Protein AF-A0A0P9UH10-F1 (afdb_monomer_lite)

pLDDT: mean 81.44, std 17.03, range [28.53, 98.69]

Structure (mmCIF, N/CA/C/O backbone):
data_AF-A0A0P9UH10-F1
#
_entry.id   AF-A0A0P9UH10-F1
#
loop_
_atom_site.group_PDB
_atom_site.id
_atom_site.type_symbol
_atom_site.label_atom_id
_atom_site.label_alt_id
_atom_site.label_comp_id
_atom_site.label_asym_id
_atom_site.label_entity_id
_atom_site.label_seq_id
_atom_site.pdbx_PDB_ins_code
_atom_site.Cartn_x
_atom_site.Cartn_y
_atom_site.Cartn_z
_atom_site.occupancy
_atom_site.B_iso_or_equiv
_atom_site.auth_seq_id
_atom_site.auth_comp_id
_atom_site.auth_asym_id
_atom_site.auth_atom_id
_atom_site.pdbx_PDB_model_num
ATOM 1 N N . MET A 1 1 ? 7.618 7.536 30.603 1.00 49.72 1 MET A N 1
ATOM 2 C CA . MET A 1 1 ? 6.571 7.488 29.556 1.00 49.72 1 MET A CA 1
ATOM 3 C C . MET A 1 1 ? 5.209 7.453 30.242 1.00 49.72 1 MET A C 1
ATOM 5 O O . MET A 1 1 ? 4.996 6.574 31.065 1.00 49.72 1 MET A O 1
ATOM 9 N N . SER A 1 2 ? 4.329 8.424 29.987 1.00 55.78 2 SER A N 1
ATOM 10 C CA . SER A 1 2 ? 2.954 8.416 30.518 1.00 55.78 2 SER A CA 1
ATOM 11 C C . SER A 1 2 ? 2.098 7.409 29.742 1.00 55.78 2 SER A C 1
ATOM 13 O O . SER A 1 2 ? 2.206 7.344 28.519 1.00 55.78 2 SER A O 1
ATOM 15 N N . LEU A 1 3 ? 1.218 6.668 30.427 1.00 61.59 3 LEU A N 1
ATOM 16 C CA . LEU A 1 3 ? 0.261 5.742 29.796 1.00 61.59 3 LEU A CA 1
ATOM 17 C C . LEU A 1 3 ? -0.662 6.437 28.779 1.00 61.59 3 LEU A C 1
ATOM 19 O O . LEU A 1 3 ? -1.181 5.780 27.886 1.00 61.59 3 LEU A O 1
ATOM 23 N N . LYS A 1 4 ? -0.822 7.765 28.878 1.00 65.00 4 LYS A N 1
ATOM 24 C CA . LYS A 1 4 ? -1.672 8.582 27.994 1.00 65.00 4 LYS A CA 1
ATOM 25 C C . LYS A 1 4 ? -1.175 8.690 26.546 1.00 65.00 4 LYS A C 1
ATOM 27 O O . LYS A 1 4 ? -1.907 9.205 25.713 1.00 65.00 4 LYS A O 1
ATOM 32 N N . HIS A 1 5 ? 0.054 8.258 26.259 1.00 71.00 5 HIS A N 1
ATOM 33 C CA . HIS A 1 5 ? 0.634 8.284 24.909 1.00 71.00 5 HIS A CA 1
ATOM 34 C C . HIS A 1 5 ? 0.741 6.896 24.274 1.00 71.00 5 HIS A C 1
ATOM 36 O O . HIS A 1 5 ? 1.331 6.763 23.206 1.00 71.00 5 HIS A O 1
ATOM 42 N N . ARG A 1 6 ? 0.220 5.858 24.940 1.00 86.19 6 ARG A N 1
ATOM 43 C CA . ARG A 1 6 ? 0.136 4.528 24.341 1.00 86.19 6 ARG A CA 1
ATOM 44 C C . ARG A 1 6 ? -0.949 4.505 23.281 1.00 86.19 6 ARG A C 1
ATOM 46 O O . ARG A 1 6 ? -1.978 5.161 23.436 1.00 86.19 6 ARG A O 1
ATOM 53 N N . SER A 1 7 ? -0.720 3.693 22.261 1.00 91.25 7 SER A N 1
ATOM 54 C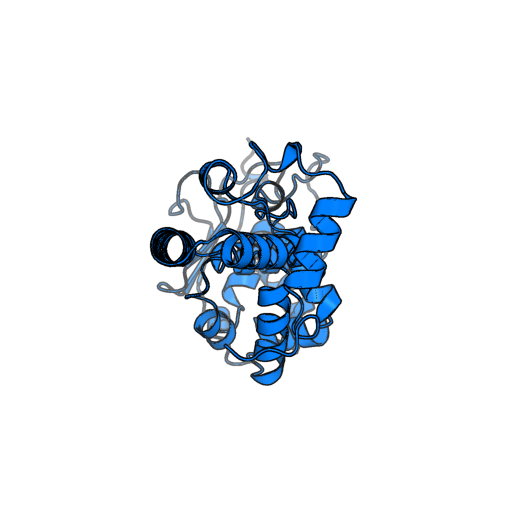 CA . SER A 1 7 ? -1.738 3.372 21.271 1.00 91.25 7 SER A CA 1
ATOM 55 C C . SER A 1 7 ? -2.972 2.791 21.958 1.00 91.25 7 SER A C 1
ATOM 57 O O . SER A 1 7 ? -2.869 2.064 22.951 1.00 91.25 7 SER A O 1
ATOM 59 N N . SER A 1 8 ? -4.140 3.105 21.423 1.00 93.88 8 SER A N 1
ATOM 60 C CA . SER A 1 8 ? -5.437 2.722 21.967 1.00 93.88 8 SER A CA 1
ATOM 61 C C . SER A 1 8 ? -6.374 2.229 20.866 1.00 93.88 8 SER A C 1
ATOM 63 O O . SER A 1 8 ? -6.107 2.404 19.678 1.00 93.88 8 SER A O 1
ATOM 65 N N . GLN A 1 9 ? -7.505 1.635 21.255 1.00 95.25 9 GLN A N 1
ATOM 66 C CA . GLN A 1 9 ? -8.534 1.252 20.286 1.00 95.25 9 GLN A CA 1
ATOM 67 C C . GLN A 1 9 ? -9.056 2.464 19.498 1.00 95.25 9 GLN A C 1
ATOM 69 O O . GLN A 1 9 ? -9.308 2.357 18.305 1.00 95.25 9 GLN A O 1
ATOM 74 N N . ASN A 1 10 ? -9.119 3.641 20.127 1.00 94.62 10 ASN A N 1
ATOM 75 C CA . ASN A 1 10 ? -9.534 4.867 19.451 1.00 94.62 10 ASN A CA 1
ATOM 76 C C . ASN A 1 10 ? -8.585 5.255 18.301 1.00 94.62 10 ASN A C 1
ATOM 78 O O . ASN A 1 10 ? -9.036 5.828 17.315 1.00 94.62 10 ASN A O 1
ATOM 82 N N . ASP A 1 11 ? -7.291 4.929 18.392 1.00 95.31 11 ASP A N 1
ATOM 83 C CA . ASP A 1 11 ? -6.338 5.166 17.300 1.00 95.31 11 ASP A CA 1
ATOM 84 C C . ASP A 1 11 ? -6.596 4.238 16.107 1.00 95.31 11 ASP A C 1
ATOM 86 O O . ASP A 1 11 ? -6.530 4.683 14.961 1.00 95.31 11 ASP A O 1
ATOM 90 N N . LEU A 1 12 ? -6.942 2.970 16.369 1.00 97.19 12 LEU A N 1
ATOM 91 C CA . LEU A 1 12 ? -7.372 2.023 15.336 1.00 97.19 12 LEU A CA 1
ATOM 92 C C . LEU A 1 12 ? -8.660 2.496 14.658 1.00 97.19 12 LEU A C 1
ATOM 94 O O . LEU A 1 12 ? -8.725 2.555 13.431 1.00 97.19 12 LEU A O 1
ATOM 98 N N . ASP A 1 13 ? -9.660 2.884 15.449 1.00 97.12 13 ASP A N 1
ATOM 99 C CA . ASP A 1 13 ? -10.952 3.346 14.943 1.00 97.12 13 ASP A CA 1
ATOM 100 C C . ASP A 1 13 ? -10.792 4.634 14.121 1.00 97.12 13 ASP A C 1
ATOM 102 O O . ASP A 1 13 ? -11.366 4.766 13.037 1.00 97.12 13 ASP A O 1
ATOM 106 N N . GLN A 1 14 ? -9.961 5.568 14.596 1.00 96.56 14 GLN A N 1
ATOM 107 C CA . GLN A 1 14 ? -9.630 6.788 13.869 1.00 96.56 14 GLN A CA 1
ATOM 108 C C . GLN A 1 14 ? -8.901 6.480 12.557 1.00 96.56 14 GLN A C 1
ATOM 110 O O . GLN A 1 14 ? -9.285 7.034 11.525 1.00 96.56 14 GLN A O 1
ATOM 115 N N . GLY A 1 15 ? -7.885 5.611 12.577 1.00 97.06 15 GLY A N 1
ATOM 116 C CA . GLY A 1 15 ? -7.137 5.205 11.385 1.00 97.06 15 GLY A CA 1
ATOM 117 C C . GLY A 1 15 ? -8.049 4.594 10.321 1.00 97.06 15 GLY A C 1
ATOM 118 O O . GLY A 1 15 ? -8.086 5.079 9.190 1.00 97.06 15 GLY A O 1
ATOM 119 N N . ASN A 1 16 ? -8.868 3.608 10.704 1.00 98.38 16 ASN A N 1
ATOM 120 C CA . ASN A 1 16 ? -9.828 2.963 9.805 1.00 98.38 16 ASN A CA 1
ATOM 121 C C . ASN A 1 16 ? -10.832 3.965 9.222 1.00 98.38 16 ASN A C 1
ATOM 123 O O . ASN A 1 16 ? -11.034 4.019 8.010 1.00 98.38 16 ASN A O 1
ATOM 127 N N . ARG A 1 17 ? -11.439 4.797 10.079 1.00 98.12 17 ARG A N 1
ATOM 128 C CA . ARG A 1 17 ? -12.403 5.811 9.640 1.00 98.12 17 ARG A CA 1
ATOM 129 C C . ARG A 1 17 ? -11.780 6.769 8.629 1.00 98.12 17 ARG A C 1
ATOM 131 O O . ARG A 1 17 ? -12.400 7.046 7.614 1.00 98.12 17 ARG A O 1
ATOM 138 N N . THR A 1 18 ? -10.554 7.222 8.874 1.00 98.06 18 THR A N 1
ATOM 139 C CA . THR A 1 18 ? -9.856 8.167 7.988 1.00 98.06 18 THR A CA 1
ATOM 140 C C . THR A 1 18 ? -9.582 7.547 6.613 1.00 98.06 18 THR A C 1
ATOM 142 O O . THR A 1 18 ? -9.774 8.198 5.587 1.00 98.06 18 THR A O 1
ATOM 145 N N . VAL A 1 19 ? -9.196 6.266 6.577 1.00 98.56 19 VAL A N 1
ATOM 146 C CA . VAL A 1 19 ? -9.021 5.507 5.328 1.00 98.56 19 VAL A CA 1
ATOM 147 C C . VAL A 1 19 ? -10.343 5.379 4.571 1.00 98.56 19 VAL A C 1
ATOM 149 O O . VAL A 1 19 ? -10.386 5.650 3.374 1.00 98.56 19 VAL A O 1
ATOM 152 N N . LEU A 1 20 ? -11.433 5.023 5.254 1.00 98.50 20 LEU A N 1
ATOM 153 C CA . LEU A 1 20 ? -12.753 4.891 4.634 1.00 98.50 20 LEU A CA 1
ATOM 154 C C . LEU A 1 20 ? -13.321 6.232 4.152 1.00 98.50 20 LEU A C 1
ATOM 156 O O . LEU A 1 20 ? -13.920 6.286 3.083 1.00 98.50 20 LEU A O 1
ATOM 160 N N . GLU A 1 21 ? -13.109 7.320 4.888 1.00 98.31 21 GLU A N 1
ATOM 161 C CA . GLU A 1 21 ? -13.512 8.666 4.465 1.00 98.31 21 GLU A CA 1
ATOM 162 C C . GLU A 1 21 ? -12.761 9.109 3.200 1.00 98.31 21 GLU A C 1
ATOM 164 O O . GLU A 1 21 ? -13.360 9.719 2.315 1.00 98.31 21 GLU A O 1
ATOM 169 N N . ARG A 1 22 ? -11.465 8.782 3.082 1.00 98.06 22 ARG A N 1
ATOM 170 C CA . ARG A 1 22 ? -10.639 9.176 1.930 1.00 98.06 22 ARG A CA 1
ATOM 171 C C . ARG A 1 22 ? -10.811 8.259 0.715 1.00 98.06 22 ARG A C 1
ATOM 173 O O . ARG A 1 22 ? -10.852 8.756 -0.408 1.00 98.06 22 ARG A O 1
ATOM 180 N N . TYR A 1 23 ? -10.878 6.946 0.925 1.00 98.56 23 TYR A N 1
ATOM 181 C CA . TYR A 1 23 ? -10.785 5.936 -0.138 1.00 98.56 23 TYR A CA 1
ATOM 182 C C . TYR A 1 23 ? -12.005 5.012 -0.237 1.00 98.56 23 TYR A C 1
ATOM 184 O O . TYR A 1 23 ? -12.083 4.211 -1.165 1.00 98.56 23 TYR A O 1
ATOM 192 N N . GLY A 1 24 ? -12.987 5.127 0.662 1.00 98.12 24 GLY A N 1
ATOM 193 C CA . GLY A 1 24 ? -14.129 4.209 0.755 1.00 98.12 24 GLY A CA 1
ATOM 194 C C . GLY A 1 24 ? -14.973 4.089 -0.513 1.00 98.12 24 GLY A C 1
ATOM 195 O O . GLY A 1 24 ? -15.572 3.044 -0.735 1.00 98.12 24 GLY A O 1
ATOM 196 N N . ALA A 1 25 ? -14.975 5.106 -1.380 1.00 98.19 25 ALA A N 1
ATOM 197 C CA . ALA A 1 25 ? -15.657 5.051 -2.676 1.00 98.19 25 ALA A CA 1
ATOM 198 C C . ALA A 1 25 ? -15.069 4.000 -3.640 1.00 98.19 25 ALA A C 1
ATOM 200 O O . ALA A 1 25 ? -15.780 3.526 -4.523 1.00 98.19 25 ALA A O 1
ATOM 201 N N . TYR A 1 26 ? -13.798 3.626 -3.461 1.00 98.50 26 TYR A N 1
ATOM 202 C CA . TYR A 1 26 ? -13.092 2.638 -4.284 1.00 98.50 26 TYR A CA 1
ATOM 203 C C . TYR A 1 26 ? -13.054 1.246 -3.648 1.00 98.50 26 TYR A C 1
ATOM 205 O O . TYR A 1 26 ? -12.615 0.299 -4.290 1.00 98.50 26 TYR A O 1
ATOM 213 N N . ILE A 1 27 ? -13.479 1.109 -2.389 1.00 98.44 27 ILE A N 1
ATOM 214 C CA . ILE A 1 27 ? -13.413 -0.149 -1.642 1.00 98.44 27 ILE A CA 1
ATOM 215 C C . ILE A 1 27 ? -14.733 -0.918 -1.841 1.00 98.44 27 ILE A C 1
ATOM 217 O O . ILE A 1 27 ? -15.797 -0.403 -1.479 1.00 98.44 27 ILE A O 1
ATOM 221 N N . PRO A 1 28 ? -14.705 -2.159 -2.366 1.00 97.25 28 PRO A N 1
ATOM 222 C CA . PRO A 1 28 ? -15.901 -2.982 -2.514 1.00 97.25 28 PRO A CA 1
ATOM 223 C C . PRO A 1 28 ? -16.595 -3.226 -1.173 1.00 97.25 28 PRO A C 1
ATOM 225 O O . PRO A 1 28 ? -15.943 -3.512 -0.168 1.00 97.25 28 PRO A O 1
ATOM 228 N N . LYS A 1 29 ? -17.933 -3.161 -1.150 1.00 95.94 29 LYS A N 1
ATOM 229 C CA . LYS A 1 29 ? -18.747 -3.322 0.076 1.00 95.94 29 LYS A CA 1
ATOM 230 C C . LYS A 1 29 ? -18.581 -4.687 0.751 1.00 95.94 29 LYS A C 1
ATOM 232 O O . LYS A 1 29 ? -18.882 -4.831 1.933 1.00 95.94 29 LYS A O 1
ATOM 237 N N . ASP A 1 30 ? -18.136 -5.685 0.002 1.00 95.00 30 ASP A N 1
ATOM 238 C CA . ASP A 1 30 ? -17.869 -7.047 0.446 1.00 95.00 30 ASP A CA 1
ATOM 239 C C . ASP A 1 30 ? -16.391 -7.296 0.792 1.00 95.00 30 ASP A C 1
ATOM 241 O O . ASP A 1 30 ? -16.020 -8.437 1.079 1.00 95.00 30 ASP A O 1
ATOM 245 N N . SER A 1 31 ? -15.559 -6.245 0.845 1.00 96.06 31 SER A N 1
ATOM 246 C CA . SER A 1 31 ? -14.158 -6.351 1.257 1.00 96.06 31 SER A CA 1
ATOM 247 C C . SER A 1 31 ? -14.020 -7.106 2.580 1.00 96.06 31 SER A C 1
ATOM 249 O O . SER A 1 31 ? -14.634 -6.779 3.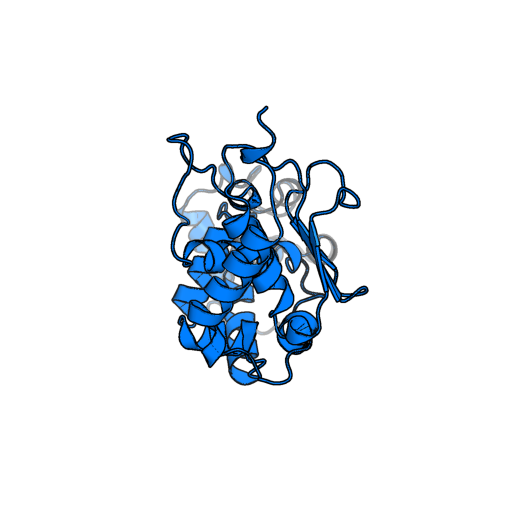601 1.00 96.06 31 SER A O 1
ATOM 251 N N . ASN A 1 32 ? -13.153 -8.121 2.582 1.00 92.38 32 ASN A N 1
ATOM 252 C CA . ASN A 1 32 ? -12.893 -8.945 3.763 1.00 92.38 32 ASN A CA 1
ATOM 253 C C . ASN A 1 32 ? -12.335 -8.139 4.944 1.00 92.38 32 ASN A C 1
ATOM 255 O O . ASN A 1 32 ? -12.468 -8.579 6.087 1.00 92.38 32 ASN A O 1
ATOM 259 N N . CYS A 1 33 ? -11.745 -6.970 4.681 1.00 96.94 33 CYS A N 1
ATOM 260 C CA . CYS A 1 33 ? -11.223 -6.090 5.717 1.00 96.94 33 CYS A CA 1
ATOM 261 C C . CYS A 1 33 ? -12.322 -5.569 6.659 1.00 96.94 33 CYS A C 1
ATOM 263 O O . CYS A 1 33 ? -12.077 -5.432 7.853 1.00 96.94 33 CYS A O 1
ATOM 265 N N . PHE A 1 34 ? -13.570 -5.410 6.194 1.00 96.94 34 PHE A N 1
ATOM 266 C CA . PHE A 1 34 ? -14.690 -5.030 7.071 1.00 96.94 34 PHE A CA 1
ATOM 267 C C . PHE A 1 34 ? -14.987 -6.059 8.172 1.00 96.94 34 PHE A C 1
ATOM 269 O O . PHE A 1 34 ? -15.642 -5.743 9.161 1.00 96.94 34 PHE A O 1
ATOM 276 N N . LYS A 1 35 ? -14.518 -7.300 8.000 1.00 95.12 35 LYS A N 1
ATOM 277 C CA . LYS A 1 35 ? -14.646 -8.395 8.971 1.00 95.12 35 LYS A CA 1
ATOM 278 C C . LYS A 1 35 ? -13.330 -8.671 9.706 1.00 95.12 35 LYS A C 1
ATOM 280 O O . LYS A 1 35 ? -13.258 -9.638 10.465 1.00 95.12 35 LYS A O 1
ATOM 285 N N . ALA A 1 36 ? -12.281 -7.891 9.442 1.00 96.12 36 ALA A N 1
ATOM 286 C CA . ALA A 1 36 ? -10.998 -8.049 10.102 1.00 96.12 36 ALA A CA 1
ATOM 287 C C . ALA A 1 36 ? -11.101 -7.655 11.576 1.00 96.12 36 ALA A C 1
ATOM 289 O O . ALA A 1 36 ? -11.798 -6.710 11.947 1.00 96.12 36 ALA A O 1
ATOM 290 N N . LYS A 1 37 ? -10.367 -8.372 12.425 1.00 97.06 37 LYS A N 1
ATOM 291 C CA . LYS A 1 37 ? -10.169 -7.953 13.811 1.00 97.06 37 LYS A CA 1
ATOM 292 C C . LYS A 1 37 ? -9.138 -6.824 13.841 1.00 97.06 37 LYS A C 1
ATOM 294 O O . LYS A 1 37 ? -8.143 -6.898 13.127 1.00 97.06 37 LYS A O 1
ATOM 299 N N . ALA A 1 38 ? -9.345 -5.826 14.691 1.00 97.38 38 ALA A N 1
ATOM 300 C CA . ALA A 1 38 ? -8.355 -4.796 14.973 1.00 97.38 38 ALA A CA 1
ATOM 301 C C . ALA A 1 38 ? -8.096 -4.734 16.481 1.00 97.38 38 ALA A C 1
ATOM 303 O O . ALA A 1 38 ? -9.049 -4.637 17.254 1.00 97.38 38 ALA A O 1
ATOM 304 N N . ASP A 1 39 ? -6.837 -4.820 16.907 1.00 96.56 39 ASP A N 1
ATOM 305 C CA . ASP A 1 39 ? -6.477 -4.792 18.326 1.00 96.56 39 ASP A CA 1
ATOM 306 C C . ASP A 1 39 ? -5.098 -4.195 18.608 1.00 96.56 39 ASP A C 1
ATOM 308 O O . ASP A 1 39 ? -4.137 -4.335 17.850 1.00 96.56 39 ASP A O 1
ATOM 312 N N . VAL A 1 40 ? -5.008 -3.539 19.764 1.00 96.38 40 VAL A N 1
ATOM 313 C CA . VAL A 1 40 ? -3.752 -3.059 20.335 1.00 96.38 40 VAL A CA 1
ATOM 314 C C . VAL A 1 40 ? -3.118 -4.193 21.139 1.00 96.38 40 VAL A C 1
ATOM 316 O O . VAL A 1 40 ? -3.689 -4.643 22.133 1.00 96.38 40 VAL A O 1
ATOM 319 N N . THR A 1 41 ? -1.949 -4.679 20.717 1.00 94.75 41 THR A N 1
ATOM 320 C CA . THR A 1 41 ? -1.351 -5.903 21.273 1.00 94.75 41 THR A CA 1
ATOM 321 C C . THR A 1 41 ? 0.176 -5.911 21.237 1.00 94.75 41 THR A C 1
ATOM 323 O O . THR A 1 41 ? 0.804 -5.380 20.325 1.00 94.75 41 THR A O 1
ATOM 326 N N . HIS A 1 42 ? 0.784 -6.556 22.236 1.00 91.75 42 HIS A N 1
ATOM 327 C CA . HIS A 1 42 ? 2.224 -6.834 22.263 1.00 91.75 42 HIS A CA 1
ATOM 328 C C . HIS A 1 42 ? 2.623 -8.038 21.395 1.00 91.75 42 HIS A C 1
ATOM 330 O O . HIS A 1 42 ? 3.813 -8.260 21.190 1.00 91.75 42 HIS A O 1
ATOM 336 N N . ASP A 1 43 ? 1.655 -8.804 20.882 1.00 92.12 43 ASP A N 1
ATOM 337 C CA . ASP A 1 43 ? 1.883 -9.918 19.955 1.00 92.12 43 ASP A CA 1
ATOM 338 C C . ASP A 1 43 ? 2.147 -9.402 18.527 1.00 92.12 43 ASP A C 1
ATOM 340 O O . ASP A 1 43 ? 1.355 -9.599 17.602 1.00 92.12 43 ASP A O 1
ATOM 344 N N . ILE A 1 44 ? 3.249 -8.673 18.364 1.00 91.12 44 ILE A N 1
ATOM 345 C CA . ILE A 1 44 ? 3.735 -8.105 17.105 1.00 91.12 44 ILE A CA 1
ATOM 346 C C . ILE A 1 44 ? 5.268 -8.239 17.064 1.00 91.12 44 ILE A C 1
ATOM 348 O O . ILE A 1 44 ? 5.897 -8.210 18.127 1.00 91.12 44 ILE A O 1
ATOM 352 N N . PRO A 1 45 ? 5.908 -8.418 15.888 1.00 87.50 45 PRO A N 1
ATOM 353 C CA . PRO A 1 45 ? 7.359 -8.555 15.832 1.00 87.50 45 PRO A CA 1
ATOM 354 C C . PRO A 1 45 ? 8.106 -7.374 16.486 1.00 87.50 45 PRO A C 1
ATOM 356 O O . PRO A 1 45 ? 7.645 -6.231 16.406 1.00 87.50 45 PRO A O 1
ATOM 359 N N . PRO A 1 46 ? 9.275 -7.615 17.111 1.00 80.50 46 PRO A N 1
ATOM 360 C CA . PRO A 1 46 ? 10.076 -6.547 17.700 1.00 80.50 46 PRO A CA 1
ATOM 361 C C . PRO A 1 46 ? 10.411 -5.447 16.686 1.00 80.50 46 PRO A C 1
ATOM 363 O O . PRO A 1 46 ? 10.793 -5.735 15.554 1.00 80.50 46 PRO A O 1
ATOM 366 N N . GLY A 1 47 ? 10.282 -4.185 17.102 1.00 81.62 47 GLY A N 1
ATOM 367 C CA . GLY A 1 47 ? 10.569 -3.021 16.253 1.00 81.62 47 GLY A CA 1
ATOM 368 C C . GLY A 1 47 ? 9.474 -2.668 15.241 1.00 81.62 47 GLY A C 1
ATOM 369 O O . GLY A 1 47 ? 9.652 -1.725 14.478 1.00 81.62 47 GLY A O 1
ATOM 370 N N . VAL A 1 48 ? 8.343 -3.380 15.239 1.00 88.94 48 VAL A N 1
ATOM 371 C CA . VAL A 1 48 ? 7.209 -3.108 14.349 1.00 88.94 48 VAL A CA 1
ATOM 372 C C . VAL A 1 48 ? 6.121 -2.325 15.096 1.00 88.94 48 VAL A C 1
ATOM 374 O O . VAL A 1 48 ? 5.720 -2.690 16.207 1.00 88.94 48 VAL A O 1
ATOM 377 N N . ALA A 1 49 ? 5.661 -1.225 14.490 1.00 92.12 49 ALA A N 1
ATOM 378 C CA . ALA A 1 49 ? 4.651 -0.332 15.061 1.00 92.12 49 ALA A CA 1
ATOM 379 C C . ALA A 1 49 ? 3.211 -0.788 14.762 1.00 92.12 49 ALA A C 1
ATOM 381 O O . ALA A 1 49 ? 2.346 -0.668 15.628 1.00 92.12 49 ALA A O 1
ATOM 382 N N . GLY A 1 50 ? 2.971 -1.347 13.575 1.00 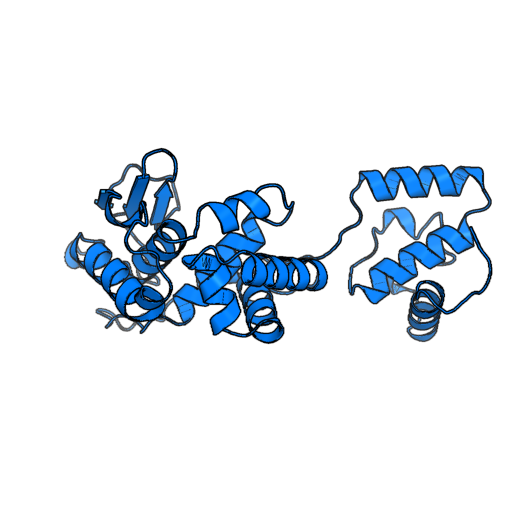94.94 50 GLY A N 1
ATOM 383 C CA . GLY A 1 50 ? 1.682 -1.864 13.120 1.00 94.94 50 GLY A CA 1
ATOM 384 C C . GLY A 1 50 ? 1.862 -3.075 12.204 1.00 94.94 50 GLY A C 1
ATOM 385 O O . GLY A 1 50 ? 2.946 -3.298 11.669 1.00 94.94 50 GLY A O 1
ATOM 386 N N . GLN A 1 51 ? 0.838 -3.920 12.104 1.00 95.75 51 GLN A N 1
ATOM 387 C CA . GLN A 1 51 ? 0.855 -5.070 11.204 1.00 95.75 51 GLN A CA 1
ATOM 388 C C . GLN A 1 51 ? -0.549 -5.465 10.742 1.00 95.75 51 GLN A C 1
ATOM 390 O O . GLN A 1 51 ? -1.394 -5.841 11.555 1.00 95.75 51 GLN A O 1
ATOM 395 N N . TRP A 1 52 ? -0.747 -5.547 9.431 1.00 96.19 52 TRP A N 1
ATOM 396 C CA . TRP A 1 52 ? -1.799 -6.343 8.809 1.00 96.19 52 TRP A CA 1
ATOM 397 C C . TRP A 1 52 ? -1.348 -7.793 8.590 1.00 96.19 52 TRP A C 1
ATOM 399 O O . TRP A 1 52 ? -0.359 -8.077 7.911 1.00 96.19 52 TRP A O 1
ATOM 409 N N . ASN A 1 53 ? -2.107 -8.747 9.131 1.00 93.06 53 ASN A N 1
ATOM 410 C CA . ASN A 1 53 ? -1.919 -10.168 8.870 1.00 93.06 53 ASN A CA 1
ATOM 411 C C . ASN A 1 53 ? -3.081 -10.723 8.046 1.00 93.06 53 ASN A C 1
ATOM 413 O O . ASN A 1 53 ? -4.163 -11.001 8.559 1.00 93.06 53 ASN A O 1
ATOM 417 N N . VAL A 1 54 ? -2.815 -10.978 6.767 1.00 88.81 54 VAL A N 1
ATOM 418 C CA . VAL A 1 54 ? -3.814 -11.516 5.837 1.00 88.81 54 VAL A CA 1
ATOM 419 C C . VAL A 1 54 ? -4.306 -12.927 6.182 1.00 88.81 54 VAL A C 1
ATOM 421 O O . VAL A 1 54 ? -5.441 -13.266 5.860 1.00 88.81 54 VAL A O 1
ATOM 424 N N . LYS A 1 55 ? -3.488 -13.761 6.844 1.00 89.12 55 LYS A N 1
ATOM 425 C CA . LYS A 1 55 ? -3.871 -15.141 7.199 1.00 89.12 55 LYS A CA 1
ATOM 426 C C . LYS A 1 55 ? -4.855 -15.157 8.362 1.00 89.12 55 LYS A C 1
ATOM 428 O O . LYS A 1 55 ? -5.847 -15.876 8.316 1.00 89.12 55 LYS A O 1
ATOM 433 N N . THR A 1 56 ? -4.581 -14.368 9.399 1.00 92.62 56 THR A N 1
ATOM 434 C CA . THR A 1 56 ? -5.454 -14.271 10.580 1.00 92.62 56 THR A CA 1
ATOM 435 C C . THR A 1 56 ? -6.543 -13.212 10.427 1.00 92.62 56 THR A C 1
ATOM 437 O 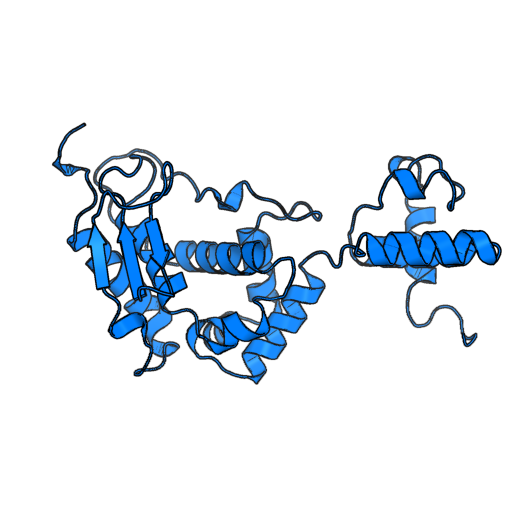O . THR A 1 56 ? -7.456 -13.171 11.246 1.00 92.62 56 THR A O 1
ATOM 440 N N . ARG A 1 57 ? -6.478 -12.396 9.365 1.00 93.75 57 ARG A N 1
ATOM 441 C CA . ARG A 1 57 ? -7.349 -11.241 9.106 1.00 93.75 57 ARG A CA 1
ATOM 442 C C . ARG A 1 57 ? -7.379 -10.285 10.294 1.00 93.75 57 ARG A C 1
ATOM 444 O O . ARG A 1 57 ? -8.440 -9.966 10.829 1.00 93.75 57 ARG A O 1
ATOM 451 N N . GLN A 1 58 ? -6.191 -9.870 10.721 1.00 96.69 58 GLN A N 1
ATOM 452 C CA . GLN A 1 58 ? -6.016 -9.056 11.914 1.00 96.69 58 GLN A CA 1
ATOM 453 C C . GLN A 1 58 ? -5.109 -7.858 11.637 1.00 96.69 58 GLN A C 1
ATOM 455 O O . GLN A 1 58 ? -3.987 -8.035 11.161 1.00 96.69 58 GLN A O 1
ATOM 460 N N . VAL A 1 59 ? -5.595 -6.661 11.959 1.00 97.75 59 VAL A N 1
ATOM 461 C CA . VAL A 1 59 ? -4.801 -5.436 12.073 1.00 97.75 59 VAL A CA 1
ATOM 462 C C . VAL A 1 59 ? -4.345 -5.312 13.522 1.00 97.75 59 VAL A C 1
ATOM 464 O O . VAL A 1 59 ? -5.157 -5.276 14.443 1.00 97.75 59 VAL A O 1
ATOM 467 N N . LYS A 1 60 ? -3.037 -5.264 13.735 1.00 97.38 60 LYS A N 1
ATOM 468 C CA . LYS A 1 60 ? -2.421 -5.148 15.054 1.00 97.38 60 LYS A CA 1
ATOM 469 C C . LYS A 1 60 ? -1.703 -3.818 15.167 1.00 97.38 60 LYS A C 1
ATOM 471 O O . LYS A 1 60 ? -0.991 -3.426 14.247 1.00 97.38 60 LYS A O 1
ATOM 476 N N . LEU A 1 61 ? -1.835 -3.169 16.316 1.00 96.50 61 LEU A N 1
ATOM 477 C CA . LEU A 1 61 ? -1.103 -1.947 16.636 1.00 96.50 61 LEU A CA 1
ATOM 478 C C . LEU A 1 61 ? -0.290 -2.152 17.913 1.00 96.50 61 LEU A C 1
ATOM 480 O O . LEU A 1 61 ? -0.805 -2.641 18.920 1.00 96.50 61 LEU A O 1
ATOM 484 N N . ASN A 1 62 ? 0.986 -1.779 17.884 1.00 94.38 62 ASN A N 1
ATOM 485 C CA . ASN A 1 62 ? 1.847 -1.883 19.052 1.00 94.38 62 ASN A CA 1
ATOM 486 C C . ASN A 1 62 ? 1.391 -0.867 20.120 1.00 94.38 62 ASN A C 1
ATOM 488 O O . ASN A 1 62 ? 1.217 0.308 19.796 1.00 94.38 62 ASN A O 1
ATOM 492 N N . PRO A 1 63 ? 1.222 -1.254 21.398 1.00 92.56 63 PRO A N 1
ATOM 493 C CA . PRO A 1 63 ? 0.885 -0.318 22.469 1.00 92.56 63 PRO A CA 1
ATOM 494 C C . PRO A 1 63 ? 1.949 0.768 22.692 1.00 92.56 63 PRO A C 1
ATOM 496 O O . PRO A 1 63 ? 1.629 1.849 23.184 1.00 92.56 63 PRO A O 1
ATOM 499 N N . ASN A 1 64 ? 3.213 0.483 22.362 1.00 90.06 64 ASN A N 1
ATOM 500 C CA . ASN A 1 64 ? 4.365 1.343 22.634 1.00 90.06 64 ASN A CA 1
ATOM 501 C C . ASN A 1 64 ? 5.005 1.838 21.325 1.00 90.06 64 ASN A C 1
ATOM 503 O O . ASN A 1 64 ? 6.118 1.441 20.982 1.00 90.06 64 ASN A O 1
ATOM 507 N N . ILE A 1 65 ? 4.301 2.705 20.599 1.00 88.31 65 ILE A N 1
ATOM 508 C CA . ILE A 1 65 ? 4.833 3.366 19.398 1.00 88.31 65 ILE A CA 1
ATOM 509 C C . ILE A 1 65 ? 5.745 4.538 19.797 1.00 88.31 65 ILE A C 1
ATOM 511 O O . ILE A 1 65 ? 5.545 5.177 20.835 1.00 88.31 65 ILE A O 1
ATOM 515 N N . ALA A 1 66 ? 6.779 4.796 18.991 1.00 84.81 66 ALA A N 1
ATOM 516 C CA . ALA A 1 66 ? 7.689 5.922 19.184 1.00 84.81 66 ALA A CA 1
ATOM 517 C C . ALA A 1 66 ? 6.933 7.261 19.110 1.00 84.81 66 ALA A C 1
ATOM 519 O O . ALA A 1 66 ? 6.027 7.422 18.303 1.00 84.81 66 ALA A O 1
ATOM 520 N N . LEU A 1 67 ? 7.322 8.248 19.925 1.00 83.75 67 LEU A N 1
ATOM 521 C CA . LEU A 1 67 ? 6.615 9.542 20.020 1.00 83.75 67 LEU A CA 1
ATOM 522 C C . LEU A 1 67 ? 6.651 10.374 18.726 1.00 83.75 67 LEU A C 1
ATOM 524 O O . LEU A 1 67 ? 5.849 11.292 18.549 1.00 83.75 67 LEU A O 1
ATOM 528 N N . GLU A 1 68 ? 7.607 10.071 17.854 1.00 83.75 68 GLU A N 1
ATOM 529 C CA . GLU A 1 68 ? 7.760 10.661 16.526 1.00 83.75 68 GLU A CA 1
ATOM 530 C C . GLU A 1 68 ? 6.810 10.054 15.482 1.00 83.75 68 GLU A C 1
ATOM 532 O O . GLU A 1 68 ? 6.687 10.603 14.395 1.00 83.75 68 GLU A O 1
ATOM 537 N N . SER A 1 69 ? 6.079 8.987 15.813 1.00 85.94 69 SER A N 1
ATOM 538 C CA . SER A 1 69 ? 5.009 8.423 14.985 1.00 85.94 69 SER A CA 1
ATOM 539 C C . SER A 1 69 ? 3.651 8.629 15.660 1.00 85.94 69 SER A C 1
ATOM 541 O O . SER A 1 69 ? 3.533 8.568 16.885 1.00 85.94 69 SER A O 1
ATOM 543 N N . HIS A 1 70 ? 2.596 8.860 14.876 1.00 89.94 70 HIS A N 1
ATOM 544 C CA . HIS A 1 70 ? 1.239 8.951 15.415 1.00 89.94 70 HIS A CA 1
ATOM 545 C C . HIS A 1 70 ? 0.536 7.584 15.331 1.00 89.94 70 HIS A C 1
ATOM 547 O O . HIS A 1 70 ? 0.399 7.063 14.224 1.00 89.94 70 HIS A O 1
ATOM 553 N N . PRO A 1 71 ? 0.017 7.004 16.434 1.00 92.75 71 PRO A N 1
ATOM 554 C CA . PRO A 1 71 ? -0.626 5.686 16.400 1.00 92.75 71 PRO A CA 1
ATOM 555 C C . PRO A 1 71 ? -1.765 5.563 15.377 1.00 92.75 71 PRO A C 1
ATOM 557 O O . PRO A 1 71 ? -1.834 4.567 14.667 1.00 92.75 71 PRO A O 1
ATOM 560 N N . ALA A 1 72 ? -2.613 6.590 15.241 1.00 93.88 72 ALA A N 1
ATOM 561 C CA . ALA A 1 72 ? -3.668 6.605 14.220 1.00 93.88 72 ALA A CA 1
ATOM 562 C C . ALA A 1 72 ? -3.149 6.639 12.763 1.00 93.88 72 ALA A C 1
ATOM 564 O O . ALA A 1 72 ? -3.825 6.139 11.869 1.00 93.88 72 ALA A O 1
ATOM 565 N N . GLU A 1 73 ? -1.962 7.201 12.513 1.00 93.50 73 GLU A N 1
ATOM 566 C CA . GLU A 1 73 ? -1.335 7.203 11.180 1.00 93.50 73 GLU A CA 1
ATOM 567 C C . GLU A 1 73 ? -0.772 5.818 10.851 1.00 93.50 73 GLU A C 1
ATOM 569 O O . GLU A 1 73 ? -1.046 5.279 9.781 1.00 93.50 73 GLU A O 1
ATOM 574 N N . VAL A 1 74 ? -0.101 5.188 11.825 1.00 95.12 74 VAL A N 1
ATOM 575 C CA . VAL A 1 74 ? 0.334 3.785 11.730 1.00 95.12 74 VAL A CA 1
ATOM 576 C C . VAL A 1 74 ? -0.870 2.867 11.504 1.00 95.12 74 VAL A C 1
ATOM 578 O O . VAL A 1 74 ? -0.835 2.009 10.631 1.00 95.12 74 VAL A O 1
ATOM 581 N N . ALA A 1 75 ? -1.970 3.069 12.235 1.00 97.12 75 ALA A N 1
ATOM 582 C CA . ALA A 1 75 ? -3.206 2.329 12.001 1.00 97.12 75 ALA A CA 1
ATOM 583 C C . ALA A 1 75 ? -3.738 2.544 10.575 1.00 97.12 75 ALA A C 1
ATOM 585 O O . ALA A 1 75 ? -4.110 1.574 9.921 1.00 97.12 75 ALA A O 1
ATOM 586 N N . GLY A 1 76 ? -3.747 3.787 10.082 1.00 97.75 76 GLY A N 1
ATOM 587 C CA . GLY A 1 76 ? -4.128 4.112 8.705 1.00 97.75 76 GLY A CA 1
ATOM 588 C C . GLY A 1 76 ? -3.323 3.322 7.669 1.00 97.75 76 GLY A C 1
ATOM 589 O O . GLY A 1 76 ? -3.919 2.717 6.781 1.00 97.75 76 GLY A O 1
ATOM 590 N N . HIS A 1 77 ? -1.999 3.242 7.836 1.00 97.88 77 HIS A N 1
ATOM 591 C CA . HIS A 1 77 ? -1.114 2.435 6.984 1.00 97.88 77 HIS A CA 1
ATOM 592 C C . HIS A 1 77 ? -1.520 0.958 6.953 1.00 97.88 77 HIS A C 1
ATOM 594 O O . HIS A 1 77 ? -1.696 0.372 5.884 1.00 97.88 77 HIS A O 1
ATOM 600 N N . GLU A 1 78 ? -1.760 0.357 8.118 1.00 98.06 78 GLU A N 1
ATOM 601 C CA . GLU A 1 78 ? -2.172 -1.049 8.188 1.00 98.06 78 GLU A CA 1
ATOM 602 C C . GLU A 1 78 ? -3.586 -1.290 7.643 1.00 98.06 78 GLU A C 1
ATOM 604 O O . GLU A 1 78 ? -3.855 -2.342 7.058 1.00 98.06 78 GLU A O 1
ATOM 609 N N . PHE A 1 79 ? -4.500 -0.326 7.783 1.00 98.62 79 PHE A N 1
ATOM 610 C CA . PHE A 1 79 ? -5.823 -0.419 7.167 1.00 98.62 79 PHE A CA 1
ATOM 611 C C . PHE A 1 79 ? -5.757 -0.292 5.644 1.00 98.62 79 PHE A C 1
ATOM 613 O O . PHE A 1 79 ? -6.495 -0.997 4.962 1.00 98.62 79 PHE A O 1
ATOM 620 N N . ILE A 1 80 ? -4.847 0.512 5.089 1.00 98.62 80 ILE A N 1
ATOM 621 C CA . ILE A 1 80 ? -4.615 0.548 3.638 1.00 98.62 80 ILE A CA 1
ATOM 622 C C . ILE A 1 80 ? -4.152 -0.827 3.136 1.00 98.62 80 ILE A C 1
ATOM 624 O O . ILE A 1 80 ? -4.733 -1.328 2.175 1.00 98.62 80 ILE A O 1
ATOM 628 N N . HIS A 1 81 ? -3.210 -1.484 3.827 1.00 97.88 81 HIS A N 1
ATOM 629 C CA . HIS A 1 81 ? -2.825 -2.879 3.536 1.00 97.88 81 HIS A CA 1
ATOM 630 C C . HIS A 1 81 ? -3.998 -3.862 3.647 1.00 97.88 81 HIS A C 1
ATOM 632 O O . HIS A 1 81 ? -4.107 -4.812 2.870 1.00 97.88 81 HIS A O 1
ATOM 638 N N . CYS A 1 82 ? -4.868 -3.665 4.637 1.00 98.31 82 CYS A N 1
ATOM 639 C CA . CYS A 1 82 ? -6.037 -4.508 4.867 1.00 98.31 82 CYS A CA 1
ATOM 640 C C . CYS A 1 82 ? -7.069 -4.387 3.737 1.00 98.31 82 CYS A C 1
ATOM 642 O O . CYS A 1 82 ? -7.610 -5.403 3.294 1.00 98.31 82 CYS A O 1
ATOM 644 N N . TYR A 1 83 ? -7.315 -3.169 3.245 1.00 98.44 83 TYR A N 1
ATOM 645 C CA . TYR A 1 83 ? -8.246 -2.905 2.148 1.00 98.44 83 TYR A CA 1
ATOM 646 C C . TYR A 1 83 ? -7.659 -3.149 0.751 1.00 98.44 83 TYR A C 1
ATOM 648 O O . TYR A 1 83 ? -8.427 -3.122 -0.210 1.00 98.44 83 TYR A O 1
ATOM 656 N N . THR A 1 84 ? -6.354 -3.417 0.609 1.00 97.56 84 THR A N 1
ATOM 657 C CA . THR A 1 84 ? -5.761 -3.794 -0.683 1.00 97.56 84 THR A CA 1
ATOM 658 C C . THR A 1 84 ? -6.505 -4.983 -1.291 1.00 97.56 84 THR A C 1
ATOM 660 O O . THR A 1 84 ? -6.656 -6.036 -0.661 1.00 97.56 84 THR A O 1
ATOM 663 N N . HIS A 1 85 ? -6.955 -4.833 -2.536 1.00 96.88 85 HIS A N 1
ATOM 664 C CA . HIS A 1 85 ? -7.765 -5.844 -3.196 1.00 96.88 85 HIS A CA 1
ATOM 665 C C . HIS A 1 85 ? -6.973 -7.153 -3.397 1.00 96.88 85 HIS A C 1
ATOM 667 O O . HIS A 1 85 ? -5.813 -7.111 -3.831 1.00 96.88 85 HIS A O 1
ATOM 673 N N . PRO A 1 86 ? -7.570 -8.337 -3.143 1.00 93.75 86 PRO A N 1
ATOM 674 C CA . PRO A 1 86 ? -6.890 -9.618 -3.329 1.00 93.75 86 PRO A CA 1
ATOM 675 C C . PRO A 1 86 ? -6.338 -9.831 -4.741 1.00 93.75 86 PRO A C 1
ATOM 677 O O . PRO A 1 86 ? -5.229 -10.341 -4.866 1.00 93.75 86 PRO A O 1
ATOM 680 N N . GLU A 1 87 ? -7.058 -9.400 -5.783 1.00 92.69 87 GLU A N 1
ATOM 681 C CA . GLU A 1 87 ? -6.594 -9.496 -7.180 1.00 92.69 87 GLU A CA 1
ATOM 682 C C . GLU A 1 87 ? -5.373 -8.613 -7.456 1.00 92.69 87 GLU A C 1
ATOM 684 O O . GLU A 1 87 ? -4.410 -9.064 -8.078 1.00 92.69 87 GLU A O 1
ATOM 689 N N . PHE A 1 88 ? -5.355 -7.381 -6.928 1.00 94.56 88 PHE A N 1
ATOM 690 C CA . PHE A 1 88 ? -4.195 -6.496 -7.057 1.00 94.56 88 PHE A CA 1
ATOM 691 C C . PHE A 1 88 ? -2.949 -7.154 -6.465 1.00 94.56 88 PHE A C 1
ATOM 693 O O . PHE A 1 88 ? -1.898 -7.219 -7.109 1.00 94.56 88 PHE A O 1
ATOM 700 N N . ARG A 1 89 ? -3.090 -7.709 -5.254 1.00 90.19 89 ARG A N 1
ATOM 701 C CA . ARG A 1 89 ? -2.029 -8.468 -4.594 1.00 90.19 89 ARG A CA 1
ATOM 702 C C . ARG A 1 89 ? -1.654 -9.717 -5.389 1.00 90.19 89 ARG A C 1
ATOM 704 O O . ARG A 1 89 ? -0.471 -9.943 -5.608 1.00 90.19 89 ARG A O 1
ATOM 711 N N . GLY A 1 90 ? -2.625 -10.518 -5.819 1.00 86.00 90 GLY A N 1
ATOM 712 C CA . GLY A 1 90 ? -2.406 -11.779 -6.528 1.00 86.00 90 GLY A CA 1
ATOM 713 C C . GLY A 1 90 ? -1.602 -11.608 -7.815 1.00 86.00 90 GLY A C 1
ATOM 714 O O . GLY A 1 90 ? -0.684 -12.382 -8.066 1.00 86.00 90 GLY A O 1
ATOM 715 N N . ARG A 1 91 ? -1.862 -10.544 -8.582 1.00 82.00 91 ARG A N 1
ATOM 716 C CA . ARG A 1 91 ? -1.141 -10.262 -9.835 1.00 82.00 91 ARG A CA 1
ATOM 717 C C . ARG A 1 91 ? 0.279 -9.728 -9.645 1.00 82.00 91 ARG A C 1
ATOM 719 O O . ARG A 1 91 ? 1.069 -9.776 -10.582 1.00 82.00 91 ARG A O 1
ATOM 726 N N . HIS A 1 92 ? 0.615 -9.238 -8.453 1.00 80.06 92 HIS A N 1
ATOM 727 C CA . HIS A 1 92 ? 1.910 -8.613 -8.186 1.00 80.06 92 HIS A CA 1
ATOM 728 C C . HIS A 1 92 ? 2.763 -9.348 -7.151 1.00 80.06 92 HIS A C 1
ATOM 730 O O . HIS A 1 92 ? 3.940 -9.024 -7.035 1.00 80.06 92 HIS A O 1
ATOM 736 N N . ILE A 1 93 ? 2.225 -10.321 -6.408 1.00 76.38 93 ILE A N 1
ATOM 737 C CA . ILE A 1 93 ? 2.932 -10.959 -5.285 1.00 76.38 93 ILE A CA 1
ATOM 738 C C . ILE A 1 93 ? 4.216 -11.685 -5.708 1.00 76.38 93 ILE A C 1
ATOM 740 O O . ILE A 1 93 ? 5.187 -11.688 -4.951 1.00 76.38 93 ILE A O 1
ATOM 744 N N . ASP A 1 94 ? 4.244 -12.223 -6.928 1.00 74.19 94 ASP A N 1
ATOM 745 C CA . ASP A 1 94 ? 5.414 -12.899 -7.503 1.00 74.19 94 ASP A CA 1
ATOM 746 C C . ASP A 1 94 ? 6.383 -11.926 -8.194 1.00 74.19 94 ASP A C 1
ATOM 748 O O . ASP A 1 94 ? 7.493 -12.298 -8.585 1.00 74.19 94 ASP A O 1
ATOM 752 N N . HIS A 1 95 ? 6.004 -10.650 -8.331 1.00 71.50 95 HIS A N 1
ATOM 753 C CA . HIS A 1 95 ? 6.916 -9.627 -8.818 1.00 71.50 95 HIS A CA 1
ATOM 754 C C . HIS A 1 95 ? 8.044 -9.455 -7.801 1.00 71.50 95 HIS A C 1
ATOM 756 O O . HIS A 1 95 ? 7.812 -9.220 -6.617 1.00 71.50 95 HIS A O 1
ATOM 762 N N . ARG A 1 96 ? 9.302 -9.495 -8.244 1.00 75.88 96 ARG A N 1
ATOM 763 C CA . ARG A 1 96 ? 10.444 -9.456 -7.313 1.00 75.88 96 ARG A CA 1
ATOM 764 C C . ARG A 1 96 ? 10.520 -8.186 -6.454 1.00 75.88 96 ARG A C 1
ATOM 766 O O . ARG A 1 96 ? 11.197 -8.164 -5.432 1.00 75.88 96 ARG A O 1
ATOM 773 N N . HIS A 1 97 ? 9.879 -7.106 -6.904 1.00 83.12 97 HIS A N 1
ATOM 774 C CA . HIS A 1 97 ? 9.777 -5.852 -6.163 1.00 83.12 97 HIS A CA 1
ATOM 775 C C . HIS A 1 97 ? 8.440 -5.703 -5.436 1.00 83.12 97 HIS A C 1
ATOM 777 O O . HIS A 1 97 ? 8.139 -4.604 -4.989 1.00 83.12 97 HIS A O 1
ATOM 783 N N . TRP A 1 98 ? 7.651 -6.773 -5.292 1.00 87.06 98 TRP A N 1
ATOM 784 C CA . TRP A 1 98 ? 6.348 -6.766 -4.625 1.00 87.06 98 TRP A CA 1
ATOM 785 C C . TRP A 1 98 ? 6.386 -6.016 -3.299 1.00 87.06 98 TRP A C 1
ATOM 787 O O . TRP A 1 98 ? 5.591 -5.111 -3.090 1.00 87.06 98 TRP A O 1
ATOM 797 N N . LYS A 1 99 ? 7.356 -6.325 -2.430 1.00 90.44 99 LYS A N 1
ATOM 798 C CA . LYS A 1 99 ? 7.480 -5.645 -1.136 1.00 90.44 99 LYS A CA 1
ATOM 799 C C . LYS A 1 99 ? 7.661 -4.131 -1.295 1.00 90.44 99 LYS A C 1
ATOM 801 O O . LYS A 1 99 ? 6.996 -3.369 -0.609 1.00 90.44 99 LYS A O 1
ATOM 806 N N . ALA A 1 100 ? 8.527 -3.706 -2.213 1.00 91.00 100 ALA A N 1
ATOM 807 C CA . ALA A 1 100 ? 8.781 -2.290 -2.467 1.00 91.00 100 ALA A CA 1
ATOM 808 C C . ALA A 1 100 ? 7.595 -1.585 -3.146 1.00 91.00 100 ALA A C 1
ATOM 810 O O . ALA A 1 100 ? 7.369 -0.403 -2.910 1.00 91.00 100 ALA A O 1
ATOM 811 N N . LEU A 1 101 ? 6.842 -2.298 -3.986 1.00 93.31 101 LEU A N 1
ATOM 812 C CA . LEU A 1 101 ? 5.610 -1.809 -4.599 1.00 93.31 101 LEU A CA 1
ATOM 813 C C . LEU A 1 101 ? 4.511 -1.639 -3.552 1.00 93.31 101 LEU A C 1
ATOM 815 O O . LEU A 1 101 ? 3.958 -0.555 -3.423 1.00 93.31 101 LEU A O 1
ATOM 819 N N . ASN A 1 102 ? 4.236 -2.691 -2.786 1.00 95.00 102 ASN A N 1
ATOM 820 C CA . ASN A 1 102 ? 3.161 -2.718 -1.808 1.00 95.00 102 ASN A CA 1
ATOM 821 C C . ASN A 1 102 ? 3.398 -1.706 -0.683 1.00 95.00 102 ASN A C 1
ATOM 823 O O . ASN A 1 102 ? 2.568 -0.836 -0.469 1.00 95.00 102 ASN A O 1
ATOM 827 N N . GLU A 1 103 ? 4.553 -1.752 -0.013 1.00 95.75 103 GLU A N 1
ATOM 828 C CA . GLU A 1 103 ? 4.854 -0.797 1.064 1.00 95.75 103 GLU A CA 1
ATOM 829 C C . GLU A 1 103 ? 5.016 0.633 0.537 1.00 95.75 103 GLU A C 1
ATOM 831 O O . GLU A 1 103 ? 4.616 1.581 1.209 1.00 95.75 103 GLU A O 1
ATOM 836 N N . GLY A 1 104 ? 5.560 0.806 -0.674 1.00 97.06 104 GLY A N 1
ATOM 837 C CA . GLY A 1 104 ? 5.675 2.117 -1.311 1.00 97.06 104 GLY A CA 1
ATOM 838 C C . GLY A 1 104 ? 4.311 2.749 -1.585 1.00 97.06 104 GLY A C 1
ATOM 839 O O . GLY A 1 104 ? 4.093 3.900 -1.211 1.00 97.06 104 GLY A O 1
ATOM 840 N N . LEU A 1 105 ? 3.390 1.996 -2.200 1.00 97.94 105 LEU A N 1
ATOM 841 C CA . LEU A 1 105 ? 2.019 2.440 -2.468 1.00 97.94 105 LEU A CA 1
ATOM 842 C C . LEU A 1 105 ? 1.259 2.702 -1.171 1.00 97.94 105 LEU A C 1
ATOM 844 O O . LEU A 1 105 ? 0.665 3.767 -1.039 1.00 97.94 105 LEU A O 1
ATOM 848 N N . THR A 1 106 ? 1.330 1.791 -0.198 1.00 98.12 106 THR A N 1
ATOM 849 C CA . THR A 1 106 ? 0.677 1.977 1.102 1.00 98.12 106 THR A CA 1
ATOM 850 C C . THR A 1 106 ? 1.189 3.237 1.791 1.00 98.12 106 THR A C 1
ATOM 852 O O . THR A 1 106 ? 0.381 4.078 2.163 1.00 98.12 106 THR A O 1
ATOM 855 N N . THR A 1 107 ? 2.509 3.439 1.869 1.00 97.62 107 THR A N 1
ATOM 856 C CA . THR A 1 107 ? 3.091 4.650 2.477 1.00 97.62 107 THR A CA 1
ATOM 857 C C . THR A 1 107 ? 2.623 5.913 1.760 1.00 97.62 107 THR A C 1
ATOM 859 O O . THR A 1 107 ? 2.149 6.849 2.395 1.00 97.62 107 THR A O 1
ATOM 862 N N . HIS A 1 108 ? 2.712 5.936 0.428 1.00 97.94 108 HIS A N 1
ATOM 863 C CA . HIS A 1 108 ? 2.303 7.084 -0.384 1.00 97.94 108 HIS A CA 1
ATOM 864 C C . HIS A 1 108 ? 0.806 7.409 -0.221 1.00 97.94 108 HIS A C 1
ATOM 866 O O . HIS A 1 108 ? 0.425 8.576 -0.145 1.00 97.94 108 HIS A O 1
ATOM 872 N N . LEU A 1 109 ? -0.053 6.393 -0.098 1.00 98.38 109 LEU A N 1
ATOM 873 C CA . LEU A 1 109 ? -1.479 6.571 0.186 1.00 98.38 109 LEU A CA 1
ATOM 874 C C . LEU A 1 109 ? -1.743 7.000 1.643 1.00 98.38 109 LEU A C 1
ATOM 876 O O . LEU A 1 109 ? -2.671 7.780 1.872 1.00 98.38 109 LEU A O 1
ATOM 880 N N . THR A 1 110 ? -0.936 6.554 2.612 1.00 97.62 110 THR A N 1
ATOM 881 C CA . THR A 1 110 ? -0.988 7.011 4.014 1.00 97.62 110 THR A CA 1
ATOM 882 C C . THR A 1 110 ? -0.661 8.501 4.114 1.00 97.62 110 THR A C 1
ATOM 884 O O . THR A 1 110 ? -1.365 9.237 4.798 1.00 97.62 110 THR A O 1
ATOM 887 N N . GLU A 1 111 ? 0.343 8.984 3.377 1.00 95.62 111 GLU A N 1
ATOM 888 C CA . GLU A 1 111 ? 0.756 10.400 3.379 1.00 95.62 111 GLU A CA 1
ATOM 889 C C . GLU A 1 111 ? -0.311 11.361 2.836 1.00 95.62 111 GLU A C 1
ATOM 891 O O . GLU A 1 111 ? -0.252 12.568 3.077 1.00 95.62 111 GLU A O 1
ATOM 896 N N . LYS A 1 112 ? -1.301 10.835 2.110 1.00 96.56 112 LYS A N 1
ATOM 897 C CA . LYS A 1 112 ? -2.446 11.595 1.592 1.00 96.56 112 LYS A CA 1
ATOM 898 C C . LYS A 1 112 ? -3.626 11.628 2.570 1.00 96.56 112 LYS A C 1
ATOM 900 O O . LYS A 1 112 ? -4.623 12.299 2.291 1.00 96.56 112 LYS A O 1
ATOM 905 N N . LEU A 1 113 ? -3.543 10.922 3.701 1.00 95.88 113 LEU A N 1
ATOM 906 C CA . LEU A 1 113 ? -4.537 11.004 4.767 1.00 95.88 113 LEU A CA 1
ATOM 907 C C . LEU A 1 113 ? -4.376 12.317 5.558 1.00 95.88 113 LEU A C 1
ATOM 909 O O . LEU A 1 113 ? -3.259 12.804 5.742 1.00 95.88 113 LEU A O 1
ATOM 913 N N . PRO A 1 114 ? -5.473 12.899 6.075 1.00 91.88 114 PRO A N 1
ATOM 914 C CA . PRO A 1 114 ? -5.399 14.018 7.007 1.00 91.88 114 PRO A CA 1
ATOM 915 C C . PRO A 1 114 ? -4.507 13.706 8.217 1.00 91.88 114 PRO A C 1
ATOM 917 O O . PRO A 1 114 ? -4.721 12.714 8.915 1.00 91.88 114 PRO A O 1
ATOM 920 N N . THR A 1 115 ? -3.540 14.581 8.505 1.00 85.81 115 THR A N 1
ATOM 921 C CA . THR A 1 115 ? -2.642 14.405 9.654 1.00 85.81 115 THR A CA 1
ATOM 922 C C . THR A 1 115 ? -3.429 14.458 10.973 1.00 85.81 115 THR A C 1
ATOM 924 O O . THR A 1 115 ? -4.125 15.448 11.230 1.00 85.81 115 THR A O 1
ATOM 927 N N . PRO A 1 116 ? -3.314 13.444 11.851 1.00 84.75 116 PRO A N 1
ATOM 928 C CA . PRO A 1 116 ? -3.994 13.445 13.141 1.00 84.75 116 PRO A CA 1
ATOM 929 C C . PRO A 1 116 ? -3.569 14.614 14.042 1.00 84.75 116 PRO A C 1
ATOM 931 O O . PRO A 1 116 ? -2.414 15.053 14.047 1.00 84.75 116 PRO A O 1
ATOM 934 N N . LYS A 1 117 ? -4.503 15.104 14.869 1.00 84.19 117 LYS A N 1
ATOM 935 C CA . LYS A 1 117 ? -4.212 16.169 15.835 1.00 84.19 117 LYS A CA 1
ATOM 936 C C . LYS A 1 117 ? -3.201 15.686 16.871 1.00 84.19 117 LYS A C 1
ATOM 938 O O . LYS A 1 117 ? -3.403 14.685 17.549 1.00 84.19 117 LYS A O 1
ATOM 943 N N . ARG A 1 118 ? -2.140 16.465 17.048 1.00 78.12 118 ARG A N 1
ATOM 944 C CA . ARG A 1 118 ? -1.012 16.089 17.897 1.00 78.12 118 ARG A CA 1
ATOM 945 C C . ARG A 1 118 ? -1.245 16.422 19.361 1.00 78.12 118 ARG A C 1
ATOM 947 O O . ARG A 1 118 ? -1.735 17.500 19.690 1.00 78.12 118 ARG A O 1
ATOM 954 N N . LEU A 1 119 ? -0.808 15.515 20.232 1.00 71.44 119 LEU A N 1
ATOM 955 C CA . LEU A 1 119 ? -0.742 15.749 21.677 1.00 71.44 119 LEU A CA 1
ATOM 956 C C . LEU A 1 119 ? 0.567 16.428 22.105 1.00 71.44 119 LEU A C 1
ATOM 958 O O . LEU A 1 119 ? 0.591 17.102 23.129 1.00 71.44 119 LEU A O 1
ATOM 962 N N . LEU A 1 120 ? 1.646 16.250 21.335 1.00 76.56 120 LEU A N 1
ATOM 963 C CA . LEU A 1 120 ? 2.979 16.788 21.619 1.00 76.56 120 LEU A CA 1
ATOM 964 C C . LEU A 1 120 ? 3.556 17.494 20.378 1.00 76.56 120 LEU A C 1
ATOM 966 O O . LEU A 1 120 ? 3.346 17.013 19.261 1.00 76.56 120 LEU A O 1
ATOM 970 N N . PRO A 1 121 ? 4.323 18.588 20.543 1.00 81.25 121 PRO A N 1
ATOM 971 C CA . PRO A 1 121 ? 4.923 19.344 19.441 1.00 81.25 121 PRO A CA 1
ATOM 972 C C . PRO A 1 121 ? 6.248 18.722 18.939 1.00 81.25 121 PRO A C 1
ATOM 974 O O . PRO A 1 121 ? 7.233 19.424 18.748 1.00 81.25 121 PRO A O 1
ATOM 977 N N . ILE A 1 122 ? 6.312 17.399 18.762 1.00 78.56 122 ILE A N 1
ATOM 978 C CA . ILE A 1 122 ? 7.534 16.672 18.347 1.00 78.56 122 ILE A CA 1
ATOM 979 C C . ILE A 1 122 ? 7.432 16.351 16.861 1.00 78.56 122 ILE A C 1
ATOM 981 O O . ILE A 1 122 ? 6.631 15.493 16.591 1.00 78.56 122 ILE A O 1
ATOM 985 N N . PRO A 1 123 ? 8.160 16.900 15.881 1.00 79.56 123 PRO A N 1
ATOM 986 C CA . PRO A 1 123 ? 7.947 16.606 14.448 1.00 79.56 123 PRO A CA 1
ATOM 987 C C . PRO A 1 123 ? 7.697 15.119 14.113 1.00 79.56 123 PRO A C 1
ATOM 989 O O . PRO A 1 123 ? 8.320 14.248 14.713 1.00 79.56 123 PRO A O 1
ATOM 992 N N . LEU A 1 124 ? 6.746 14.829 13.212 1.00 80.25 124 LEU A N 1
ATOM 993 C CA . LEU A 1 124 ? 6.512 13.443 12.797 1.00 80.25 124 LEU A CA 1
ATOM 994 C C . LEU A 1 124 ? 7.723 12.964 11.996 1.00 80.25 124 LEU A C 1
ATOM 996 O O . LEU A 1 124 ? 8.146 13.634 11.049 1.00 80.25 124 LEU A O 1
ATOM 1000 N N . ALA A 1 125 ? 8.281 11.826 12.394 1.00 81.81 125 ALA A N 1
ATOM 1001 C CA . ALA A 1 125 ? 9.240 11.124 11.570 1.00 81.81 125 ALA A CA 1
ATOM 1002 C C . ALA A 1 125 ? 8.521 10.623 10.320 1.00 81.81 125 ALA A C 1
ATOM 1004 O O . ALA A 1 125 ? 7.361 10.216 10.368 1.00 81.81 125 ALA A O 1
ATOM 1005 N N . LYS A 1 126 ? 9.229 10.649 9.194 1.00 83.75 126 LYS A N 1
ATOM 1006 C CA . LYS A 1 126 ? 8.750 9.957 8.004 1.00 83.75 126 LYS A CA 1
ATOM 1007 C C . LYS A 1 126 ? 8.708 8.462 8.272 1.00 83.75 126 LYS A C 1
ATOM 1009 O O . LYS A 1 126 ? 9.549 7.942 9.007 1.00 83.75 126 LYS A O 1
ATOM 1014 N N . ASP A 1 127 ? 7.780 7.788 7.608 1.00 84.50 127 ASP A N 1
ATOM 1015 C CA . ASP A 1 127 ? 7.743 6.336 7.607 1.00 84.50 127 ASP A CA 1
ATOM 1016 C C . ASP A 1 127 ? 9.125 5.756 7.205 1.00 84.50 127 ASP A C 1
ATOM 1018 O O . ASP A 1 127 ? 9.764 6.289 6.280 1.00 84.50 127 ASP A O 1
ATOM 1022 N N . PRO A 1 128 ? 9.615 4.684 7.869 1.00 85.81 128 PRO A N 1
ATOM 1023 C CA . PRO A 1 128 ? 10.877 4.029 7.526 1.00 85.81 128 PRO A CA 1
ATOM 1024 C C . PRO A 1 128 ? 11.044 3.707 6.035 1.00 85.81 128 PRO A C 1
ATOM 1026 O O . PRO A 1 128 ? 12.176 3.690 5.540 1.00 85.81 128 PRO A O 1
ATOM 1029 N N . TYR A 1 129 ? 9.950 3.502 5.292 1.00 89.62 129 TYR A N 1
ATOM 1030 C CA . TYR A 1 129 ? 9.982 3.206 3.864 1.00 89.62 129 TYR A CA 1
ATOM 1031 C C . TYR A 1 129 ? 10.552 4.338 2.996 1.00 89.62 129 TYR A C 1
ATOM 1033 O O . TYR A 1 129 ? 11.043 4.071 1.898 1.00 89.62 129 TYR A O 1
ATOM 1041 N N . HIS A 1 130 ? 10.632 5.574 3.504 1.00 90.94 130 HIS A N 1
ATOM 1042 C CA . HIS A 1 130 ? 11.392 6.658 2.859 1.00 90.94 130 HIS A CA 1
ATOM 1043 C C . HIS A 1 130 ? 12.902 6.412 2.826 1.00 90.94 130 HIS A C 1
ATOM 1045 O O . HIS A 1 130 ? 13.594 6.960 1.966 1.00 90.94 130 HIS A O 1
ATOM 1051 N N . GLY A 1 131 ? 13.418 5.602 3.753 1.00 86.94 131 GLY A N 1
ATOM 1052 C CA . GLY A 1 131 ? 14.826 5.221 3.818 1.00 86.94 131 GLY A CA 1
ATOM 1053 C C . GLY A 1 131 ? 15.209 4.108 2.841 1.00 86.94 131 GLY A C 1
ATOM 1054 O O . GLY A 1 131 ? 16.378 4.018 2.462 1.00 86.94 131 GLY A O 1
ATOM 1055 N N . PHE A 1 132 ? 14.258 3.278 2.394 1.00 87.56 132 PHE A N 1
ATOM 1056 C CA . PHE A 1 132 ? 14.547 2.224 1.421 1.00 87.56 132 PHE A CA 1
ATOM 1057 C C . PHE A 1 132 ? 14.475 2.754 -0.003 1.00 87.56 132 PHE A C 1
ATOM 1059 O O . PHE A 1 132 ? 13.522 3.429 -0.390 1.00 87.56 132 PHE A O 1
ATOM 1066 N N . LYS A 1 133 ? 15.487 2.400 -0.795 1.00 86.12 133 LYS A N 1
ATOM 1067 C CA . LYS A 1 133 ? 15.655 2.884 -2.162 1.00 86.12 133 LYS A CA 1
ATOM 1068 C C . LYS A 1 133 ? 15.605 1.748 -3.174 1.00 86.12 133 LYS A C 1
ATOM 1070 O O . LYS A 1 133 ? 16.029 0.626 -2.894 1.00 86.12 133 LYS A O 1
ATOM 1075 N N . LEU A 1 134 ? 15.081 2.049 -4.354 1.00 80.38 134 LEU A N 1
ATOM 1076 C CA . LEU A 1 134 ? 15.277 1.249 -5.555 1.00 80.38 134 LEU A CA 1
ATOM 1077 C C . LEU A 1 134 ? 16.707 1.438 -6.077 1.00 80.38 134 LEU A C 1
ATOM 1079 O O . LEU A 1 134 ? 17.395 2.388 -5.708 1.00 80.38 134 LEU A O 1
ATOM 1083 N N . ALA A 1 135 ? 17.143 0.560 -6.982 1.00 73.44 135 ALA A N 1
ATOM 1084 C CA . ALA A 1 135 ? 18.454 0.686 -7.627 1.00 73.44 135 ALA A CA 1
ATOM 1085 C C . ALA A 1 135 ? 18.606 1.992 -8.435 1.00 73.44 135 ALA A C 1
ATOM 1087 O O . ALA A 1 135 ? 19.719 2.468 -8.621 1.00 73.44 135 ALA A O 1
ATOM 1088 N N . THR A 1 136 ? 17.494 2.591 -8.869 1.00 71.12 136 THR A N 1
ATOM 1089 C CA . THR A 1 136 ? 17.439 3.917 -9.510 1.00 71.12 136 THR A CA 1
ATOM 1090 C C . THR A 1 136 ? 17.685 5.077 -8.536 1.00 71.12 136 THR A C 1
ATOM 1092 O O . THR A 1 136 ? 17.834 6.212 -8.971 1.00 71.12 136 THR A O 1
ATOM 1095 N N . GLY A 1 137 ? 17.711 4.823 -7.222 1.00 78.56 137 GLY A N 1
ATOM 1096 C CA . GLY A 1 137 ? 17.881 5.833 -6.174 1.00 78.56 137 GLY A CA 1
ATOM 1097 C C . GLY A 1 137 ? 16.576 6.396 -5.600 1.00 78.56 137 GLY A C 1
ATOM 1098 O O . GLY A 1 137 ? 16.612 6.995 -4.522 1.00 78.56 137 GLY A O 1
ATOM 1099 N N . ASP A 1 138 ? 15.437 6.159 -6.259 1.00 83.75 138 ASP A N 1
ATOM 1100 C CA . ASP A 1 138 ? 14.108 6.547 -5.768 1.00 83.75 138 ASP A CA 1
ATOM 1101 C C . ASP A 1 138 ? 13.792 5.840 -4.444 1.00 83.75 138 ASP A C 1
ATOM 1103 O O . ASP A 1 138 ? 13.998 4.629 -4.324 1.00 83.75 138 ASP A O 1
ATOM 1107 N N . SER A 1 139 ? 13.253 6.564 -3.454 1.00 92.25 139 SER A N 1
ATOM 1108 C CA . SER A 1 139 ? 12.654 5.910 -2.285 1.00 92.25 139 SER A CA 1
ATOM 1109 C C . SER A 1 139 ? 11.401 5.128 -2.692 1.00 92.25 139 SER A C 1
ATOM 1111 O O . SER A 1 139 ? 10.789 5.422 -3.722 1.00 92.25 139 SER A O 1
ATOM 1113 N N . TRP A 1 140 ? 10.982 4.137 -1.902 1.00 94.62 140 TRP A N 1
ATOM 1114 C CA . TRP A 1 140 ? 9.783 3.356 -2.242 1.00 94.62 140 TRP A CA 1
ATOM 1115 C C . TRP A 1 140 ? 8.516 4.225 -2.396 1.00 94.62 140 TRP A C 1
ATOM 1117 O O . TRP A 1 140 ? 7.827 4.060 -3.405 1.00 94.62 140 TRP A O 1
ATOM 1127 N N . PRO A 1 141 ? 8.231 5.207 -1.512 1.00 96.06 141 PRO A N 1
ATOM 1128 C CA . PRO A 1 141 ? 7.107 6.126 -1.709 1.00 96.06 141 PRO A CA 1
ATOM 1129 C C . PRO A 1 141 ? 7.295 7.057 -2.918 1.00 96.06 141 PRO A C 1
ATOM 1131 O O . PRO A 1 141 ? 6.329 7.397 -3.596 1.00 96.06 141 PRO A O 1
ATOM 1134 N N . ALA A 1 142 ? 8.533 7.441 -3.259 1.00 94.69 142 ALA A N 1
ATOM 1135 C CA . ALA A 1 142 ? 8.791 8.238 -4.461 1.00 94.69 142 ALA A CA 1
ATOM 1136 C C . ALA A 1 142 ? 8.490 7.453 -5.750 1.00 94.69 142 ALA A C 1
ATOM 1138 O O . ALA A 1 142 ? 7.907 8.003 -6.685 1.00 94.69 142 ALA A O 1
ATOM 1139 N N . ALA A 1 143 ? 8.821 6.160 -5.789 1.00 93.81 143 ALA A N 1
ATOM 1140 C CA . ALA A 1 143 ? 8.455 5.280 -6.897 1.00 93.81 143 ALA A CA 1
ATOM 1141 C C . ALA A 1 143 ? 6.929 5.105 -7.010 1.00 93.81 143 ALA A C 1
ATOM 1143 O O . ALA A 1 143 ? 6.380 5.189 -8.108 1.00 93.81 143 ALA A O 1
ATOM 1144 N N . ALA A 1 144 ? 6.233 4.951 -5.880 1.00 96.94 144 ALA A N 1
ATOM 1145 C CA . ALA A 1 144 ? 4.771 4.919 -5.826 1.00 96.94 144 ALA A CA 1
ATOM 1146 C C . ALA A 1 144 ? 4.131 6.218 -6.341 1.00 96.94 144 ALA A C 1
ATOM 1148 O O . ALA A 1 144 ? 3.221 6.176 -7.168 1.00 96.94 144 ALA A O 1
ATOM 1149 N N . LYS A 1 145 ? 4.671 7.377 -5.950 1.00 97.25 145 LYS A N 1
ATOM 1150 C CA . LYS A 1 145 ? 4.250 8.679 -6.482 1.00 97.25 145 LYS A CA 1
ATOM 1151 C C . LYS A 1 145 ? 4.414 8.766 -8.002 1.00 97.25 145 LYS A C 1
ATOM 1153 O O . LYS A 1 145 ? 3.567 9.349 -8.673 1.00 97.25 145 LYS A O 1
ATOM 1158 N N . ARG A 1 146 ? 5.485 8.193 -8.564 1.00 95.88 146 ARG A N 1
ATOM 1159 C CA . ARG A 1 146 ? 5.677 8.126 -10.023 1.00 95.88 146 ARG A CA 1
ATOM 1160 C C . ARG A 1 146 ? 4.656 7.212 -10.699 1.00 95.88 146 ARG A C 1
ATOM 1162 O O . ARG A 1 146 ? 4.221 7.550 -11.794 1.00 95.88 146 ARG A O 1
ATOM 1169 N N . ILE A 1 147 ? 4.261 6.103 -10.063 1.00 96.38 147 ILE A N 1
ATOM 1170 C CA . ILE A 1 147 ? 3.175 5.247 -10.568 1.00 96.38 147 ILE A CA 1
ATOM 1171 C C . ILE A 1 147 ? 1.884 6.058 -10.631 1.00 96.38 147 ILE A C 1
ATOM 1173 O O . ILE A 1 147 ? 1.285 6.125 -11.699 1.00 96.38 147 ILE A O 1
ATOM 1177 N N . GLU A 1 148 ? 1.496 6.720 -9.534 1.00 98.19 148 GLU A N 1
ATOM 1178 C CA . GLU A 1 148 ? 0.301 7.577 -9.521 1.00 98.19 148 GLU A CA 1
ATOM 1179 C C . GLU A 1 148 ? 0.380 8.655 -10.608 1.00 98.19 148 GLU A C 1
ATOM 1181 O O . GLU A 1 148 ? -0.589 8.875 -11.322 1.00 98.19 148 GLU A O 1
ATOM 1186 N N . GLY A 1 149 ? 1.540 9.292 -10.789 1.00 97.69 149 GLY A N 1
ATOM 1187 C CA . GLY A 1 149 ? 1.733 10.288 -11.843 1.00 97.69 149 GLY A CA 1
ATOM 1188 C C . GLY A 1 149 ? 1.598 9.734 -13.267 1.00 97.69 149 GLY A C 1
ATOM 1189 O O . GLY A 1 149 ? 1.218 10.480 -14.164 1.00 97.69 149 GLY A O 1
ATOM 1190 N N . ALA A 1 150 ? 1.897 8.450 -13.483 1.00 96.06 150 ALA A N 1
ATOM 1191 C CA . ALA A 1 150 ? 1.812 7.804 -14.791 1.00 96.06 150 ALA A CA 1
ATOM 1192 C C . ALA A 1 150 ? 0.396 7.317 -15.136 1.00 96.06 150 ALA A C 1
ATOM 1194 O O . ALA A 1 150 ? 0.012 7.379 -16.300 1.00 96.06 150 ALA A O 1
ATOM 1195 N N . VAL A 1 151 ? -0.363 6.828 -14.148 1.00 96.81 151 VAL A N 1
ATOM 1196 C CA . VAL A 1 151 ? -1.694 6.221 -14.372 1.00 96.81 151 VAL A CA 1
ATOM 1197 C C . VAL A 1 151 ? -2.859 7.099 -13.905 1.00 96.81 151 VAL A C 1
ATOM 1199 O O . VAL A 1 151 ? -3.993 6.879 -14.308 1.00 96.81 151 VAL A O 1
ATOM 1202 N N . GLY A 1 152 ? -2.593 8.107 -13.075 1.00 98.19 152 GLY A N 1
ATOM 1203 C CA . GLY A 1 152 ? -3.603 8.923 -12.404 1.00 98.19 152 GLY A CA 1
ATOM 1204 C C . GLY A 1 152 ? -4.098 8.318 -11.083 1.00 98.19 152 GLY A C 1
ATOM 1205 O O . GLY A 1 152 ? -4.081 7.106 -10.875 1.00 98.19 152 GLY A O 1
ATOM 1206 N N . GLU A 1 153 ? -4.562 9.181 -10.171 1.00 98.25 153 GLU A N 1
ATOM 1207 C CA . GLU A 1 153 ? -5.062 8.769 -8.848 1.00 98.25 153 GLU A CA 1
ATOM 1208 C C . GLU A 1 153 ? -6.274 7.830 -8.953 1.00 98.25 153 GLU A C 1
ATOM 1210 O O . GLU A 1 153 ? -6.284 6.786 -8.312 1.00 98.25 153 GLU A O 1
ATOM 1215 N N . ASP A 1 154 ? -7.271 8.162 -9.778 1.00 98.56 154 ASP A N 1
ATOM 1216 C CA . ASP A 1 154 ? -8.496 7.360 -9.934 1.00 98.56 154 ASP A CA 1
ATOM 1217 C C . ASP A 1 154 ? -8.193 5.922 -10.388 1.00 98.56 154 ASP A C 1
ATOM 1219 O O . ASP A 1 154 ? -8.634 4.965 -9.748 1.00 98.56 154 ASP A O 1
ATOM 1223 N N . THR A 1 155 ? -7.365 5.758 -11.425 1.00 98.56 155 THR A N 1
ATOM 1224 C CA . THR A 1 155 ? -6.903 4.444 -11.893 1.00 98.56 155 THR A CA 1
ATOM 1225 C C . THR A 1 155 ? -6.140 3.703 -10.802 1.00 98.56 155 THR A C 1
ATOM 1227 O O . THR A 1 155 ? -6.413 2.530 -10.545 1.00 98.56 155 THR A O 1
ATOM 1230 N N . LEU A 1 156 ? -5.211 4.371 -10.108 1.00 98.56 156 LEU A N 1
ATOM 1231 C CA . LEU A 1 156 ? -4.459 3.735 -9.030 1.00 98.56 156 LEU A CA 1
ATOM 1232 C C . LEU A 1 156 ? -5.389 3.211 -7.925 1.00 98.56 156 LEU A C 1
ATOM 1234 O O . LEU A 1 156 ? -5.206 2.089 -7.459 1.00 98.56 156 LEU A O 1
ATOM 1238 N N . LEU A 1 157 ? -6.392 3.990 -7.519 1.00 98.69 157 LEU A N 1
ATOM 1239 C CA . LEU A 1 157 ? -7.326 3.606 -6.460 1.00 98.69 157 LEU A CA 1
ATOM 1240 C C . LEU A 1 157 ? -8.279 2.485 -6.906 1.00 98.69 157 LEU A C 1
ATOM 1242 O O . LEU A 1 157 ? -8.502 1.542 -6.142 1.00 98.69 157 LEU A O 1
ATOM 1246 N N . LYS A 1 158 ? -8.778 2.523 -8.150 1.00 98.62 158 LYS A N 1
ATOM 1247 C CA . LYS A 1 158 ? -9.557 1.425 -8.756 1.00 98.62 158 LYS A CA 1
ATOM 1248 C C . LYS A 1 158 ? -8.764 0.124 -8.821 1.00 98.62 158 LYS A C 1
ATOM 1250 O O . LYS A 1 158 ? -9.309 -0.936 -8.525 1.00 98.62 158 LYS A O 1
ATOM 1255 N N . ALA A 1 159 ? -7.475 0.202 -9.137 1.00 97.81 159 ALA A N 1
ATOM 1256 C CA . ALA A 1 159 ? -6.596 -0.957 -9.136 1.00 97.81 159 ALA A CA 1
ATOM 1257 C C . ALA A 1 159 ? -6.346 -1.475 -7.712 1.00 97.81 159 ALA A C 1
ATOM 1259 O O . ALA A 1 159 ? -6.576 -2.648 -7.423 1.00 97.81 159 ALA A O 1
ATOM 1260 N N . PHE A 1 160 ? -5.870 -0.600 -6.823 1.00 97.88 160 PHE A N 1
ATOM 1261 C CA . PHE A 1 160 ? -5.345 -0.972 -5.510 1.00 97.88 160 PHE A CA 1
ATOM 1262 C C . PHE A 1 160 ? -6.440 -1.411 -4.531 1.00 97.88 160 PHE A C 1
ATOM 1264 O O . PHE A 1 160 ? -6.256 -2.395 -3.816 1.00 97.88 160 PHE A O 1
ATOM 1271 N N . PHE A 1 161 ? -7.581 -0.714 -4.511 1.00 98.38 161 PHE A N 1
ATOM 1272 C CA . PHE A 1 161 ? -8.711 -1.008 -3.621 1.00 98.38 161 PHE A CA 1
ATOM 1273 C C . PHE A 1 161 ? -9.866 -1.718 -4.332 1.00 98.38 161 PHE A C 1
ATOM 1275 O O . PHE A 1 161 ? -10.472 -2.619 -3.753 1.00 98.38 161 PHE A O 1
ATOM 1282 N N . GLY A 1 162 ? -10.162 -1.318 -5.571 1.00 96.62 162 GLY A N 1
ATOM 1283 C CA . GLY A 1 162 ? -11.345 -1.779 -6.305 1.00 96.62 162 GLY A CA 1
ATOM 1284 C C . GLY A 1 162 ? -11.191 -3.142 -6.972 1.00 96.62 162 GLY A C 1
ATOM 1285 O O . GLY A 1 162 ? -12.186 -3.835 -7.155 1.00 96.62 162 GLY A O 1
ATOM 1286 N N . GLY A 1 163 ? -9.962 -3.539 -7.311 1.00 93.38 163 GLY A N 1
ATOM 1287 C CA . GLY A 1 163 ? -9.719 -4.777 -8.046 1.00 93.38 163 GLY A CA 1
ATOM 1288 C C . GLY A 1 163 ? -10.061 -4.704 -9.534 1.00 93.38 163 GLY A C 1
ATOM 1289 O O . GLY A 1 163 ? -10.242 -5.750 -10.145 1.00 93.38 163 GLY A O 1
ATOM 1290 N N . ASP A 1 164 ? -10.173 -3.501 -10.102 1.00 96.50 164 ASP A N 1
ATOM 1291 C CA . ASP A 1 164 ? -10.490 -3.305 -11.518 1.00 96.50 164 ASP A CA 1
ATOM 1292 C C . ASP A 1 164 ? -9.374 -3.864 -12.416 1.00 96.50 164 ASP A C 1
ATOM 1294 O O . ASP A 1 164 ? -8.208 -3.483 -12.292 1.00 96.50 164 ASP A O 1
ATOM 1298 N N . ASP A 1 165 ? -9.730 -4.786 -13.308 1.00 93.69 165 ASP A N 1
ATOM 1299 C CA . ASP A 1 165 ? -8.768 -5.552 -14.101 1.00 93.69 165 ASP A CA 1
ATOM 1300 C C . ASP A 1 165 ? -7.921 -4.692 -15.045 1.00 93.69 165 ASP A C 1
ATOM 1302 O O . ASP A 1 165 ? -6.708 -4.924 -15.164 1.00 93.69 165 ASP A O 1
ATOM 1306 N N . ASP A 1 166 ? -8.540 -3.705 -15.691 1.00 94.00 166 ASP A N 1
ATOM 1307 C CA . ASP A 1 166 ? -7.872 -2.809 -16.631 1.00 94.00 166 ASP A CA 1
ATOM 1308 C C . ASP A 1 166 ? -6.958 -1.847 -15.870 1.00 94.00 166 ASP A C 1
ATOM 1310 O O . ASP A 1 166 ? -5.779 -1.704 -16.211 1.00 94.00 166 ASP A O 1
ATOM 1314 N N . ALA A 1 167 ? -7.443 -1.286 -14.761 1.00 97.56 167 ALA A N 1
ATOM 1315 C CA . ALA A 1 167 ? -6.653 -0.424 -13.893 1.00 97.56 167 ALA A CA 1
ATOM 1316 C C . ALA A 1 167 ? -5.445 -1.165 -13.292 1.00 97.56 167 ALA A C 1
ATOM 1318 O O . ALA A 1 167 ? -4.335 -0.625 -13.248 1.00 97.56 167 ALA A O 1
ATOM 1319 N N . ILE A 1 168 ? -5.616 -2.428 -12.872 1.00 93.69 168 ILE A N 1
ATOM 1320 C CA . ILE A 1 168 ? -4.504 -3.274 -12.412 1.00 93.69 168 ILE A CA 1
ATOM 1321 C C . ILE A 1 168 ? -3.471 -3.449 -13.533 1.00 93.69 168 ILE A C 1
ATOM 1323 O O . ILE A 1 168 ? -2.269 -3.378 -13.267 1.00 93.69 168 ILE A O 1
ATOM 1327 N N . SER A 1 169 ? -3.911 -3.659 -14.778 1.00 88.31 169 SER A N 1
ATOM 1328 C CA . SER A 1 169 ? -3.014 -3.778 -15.934 1.00 88.31 169 SER A CA 1
ATOM 1329 C C . SER A 1 169 ? -2.212 -2.497 -16.175 1.00 88.31 169 SER A C 1
ATOM 1331 O O . SER A 1 169 ? -1.009 -2.560 -16.437 1.00 88.31 169 SER A O 1
ATOM 1333 N N . GLU A 1 170 ? -2.842 -1.328 -16.062 1.00 93.44 170 GLU A N 1
ATOM 1334 C CA . GLU A 1 170 ? -2.172 -0.033 -16.215 1.00 93.44 170 GLU A CA 1
ATOM 1335 C C . GLU A 1 170 ? -1.142 0.217 -15.112 1.00 93.44 170 GLU A C 1
ATOM 1337 O O . GLU A 1 170 ? 0.006 0.563 -15.411 1.00 93.44 170 GLU A O 1
ATOM 1342 N N . VAL A 1 171 ? -1.499 -0.049 -13.851 1.00 93.81 171 VAL A N 1
ATOM 1343 C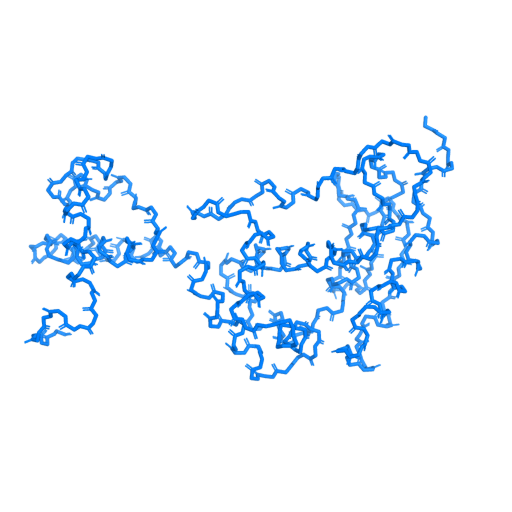 CA . VAL A 1 171 ? -0.560 0.045 -12.723 1.00 93.81 171 VAL A CA 1
ATOM 1344 C C . VAL A 1 171 ? 0.609 -0.918 -12.903 1.00 93.81 171 VAL A C 1
ATOM 1346 O O . VAL A 1 171 ? 1.758 -0.516 -12.716 1.00 93.81 171 VAL A O 1
ATOM 1349 N N . ALA A 1 172 ? 0.354 -2.160 -13.322 1.00 88.44 172 ALA A N 1
ATOM 1350 C CA . ALA A 1 172 ? 1.405 -3.137 -13.588 1.00 88.44 172 ALA A CA 1
ATOM 1351 C C . ALA A 1 172 ? 2.357 -2.647 -14.690 1.00 88.44 172 ALA A C 1
ATOM 1353 O O . ALA A 1 172 ? 3.577 -2.671 -14.517 1.00 88.44 172 ALA A O 1
ATOM 1354 N N . LYS A 1 173 ? 1.823 -2.130 -15.806 1.00 85.75 173 LYS A N 1
ATOM 1355 C CA . LYS A 1 173 ? 2.627 -1.554 -16.898 1.00 85.75 173 LYS A CA 1
ATOM 1356 C C . LYS A 1 173 ? 3.495 -0.400 -16.395 1.00 85.75 173 LYS A C 1
ATOM 1358 O O . LYS A 1 173 ? 4.705 -0.429 -16.625 1.00 85.75 173 LYS A O 1
ATOM 1363 N N . ALA A 1 174 ? 2.928 0.554 -15.657 1.00 90.12 174 ALA A N 1
ATOM 1364 C CA . ALA A 1 174 ? 3.682 1.669 -15.082 1.00 90.12 174 ALA A CA 1
ATOM 1365 C C . ALA A 1 174 ? 4.766 1.187 -14.102 1.00 90.12 174 ALA A C 1
ATOM 1367 O O . ALA A 1 174 ? 5.924 1.608 -14.185 1.00 90.12 174 ALA A O 1
ATOM 1368 N N . ALA A 1 175 ? 4.435 0.234 -13.227 1.00 88.25 175 ALA A N 1
ATOM 1369 C CA . ALA A 1 175 ? 5.385 -0.355 -12.293 1.00 88.25 175 ALA A CA 1
ATOM 1370 C C . ALA A 1 175 ? 6.570 -1.010 -13.023 1.00 88.25 175 ALA A C 1
ATOM 1372 O O . ALA A 1 175 ? 7.707 -0.794 -12.621 1.00 88.25 175 ALA A O 1
ATOM 1373 N N . THR A 1 176 ? 6.356 -1.722 -14.137 1.00 80.44 176 THR A N 1
ATOM 1374 C CA . THR A 1 176 ? 7.458 -2.338 -14.914 1.00 80.44 176 THR A CA 1
ATOM 1375 C C . THR A 1 176 ? 8.389 -1.343 -15.617 1.00 80.44 176 THR A C 1
ATOM 1377 O O . THR A 1 176 ? 9.456 -1.742 -16.093 1.00 80.44 176 THR A O 1
ATOM 1380 N N . GLN A 1 177 ? 7.983 -0.078 -15.744 1.00 81.12 177 GLN A N 1
ATOM 1381 C CA . GLN A 1 177 ? 8.806 0.999 -16.304 1.00 81.12 177 GLN A CA 1
ATOM 1382 C C . GLN A 1 177 ? 9.562 1.767 -15.213 1.00 81.12 177 GLN A C 1
ATOM 1384 O O . GLN A 1 177 ? 10.662 2.255 -15.455 1.00 81.12 177 GLN A O 1
ATOM 1389 N N . ILE A 1 178 ? 8.976 1.882 -14.019 1.00 83.00 178 ILE A N 1
ATOM 1390 C CA . ILE A 1 178 ? 9.540 2.642 -12.894 1.00 83.00 178 ILE A CA 1
ATOM 1391 C C . ILE A 1 178 ? 10.457 1.770 -12.042 1.00 83.00 178 ILE A C 1
ATOM 1393 O O . ILE A 1 178 ? 11.533 2.202 -11.627 1.00 83.00 178 ILE A O 1
ATOM 1397 N N . TYR A 1 179 ? 10.030 0.542 -11.760 1.00 77.44 179 TYR A N 1
ATOM 1398 C CA . TYR A 1 179 ? 10.828 -0.387 -10.987 1.00 77.44 179 TYR A CA 1
ATOM 1399 C C . TYR A 1 179 ? 11.923 -0.946 -11.888 1.00 77.44 179 TYR A C 1
ATOM 1401 O O . TYR A 1 179 ? 11.629 -1.369 -13.010 1.00 77.44 179 TYR A O 1
ATOM 1409 N N . PRO A 1 180 ? 13.178 -0.982 -11.407 1.00 64.75 180 PRO A N 1
ATOM 1410 C CA . PRO A 1 180 ? 14.277 -1.515 -12.181 1.00 64.75 180 PRO A CA 1
ATOM 1411 C C . PRO A 1 180 ? 13.915 -2.901 -12.709 1.00 64.75 180 PRO A C 1
ATOM 1413 O O . PRO A 1 180 ? 13.739 -3.850 -11.939 1.00 64.75 180 PRO A O 1
ATOM 1416 N N . ARG A 1 181 ? 13.886 -3.047 -14.029 1.00 61.44 181 ARG A N 1
ATOM 1417 C CA . ARG A 1 181 ? 14.073 -4.334 -14.693 1.00 61.44 181 ARG A CA 1
ATOM 1418 C C . ARG A 1 181 ? 15.526 -4.761 -14.481 1.00 61.44 181 ARG A C 1
ATOM 1420 O O . ARG A 1 181 ? 16.261 -4.800 -15.461 1.00 61.44 181 ARG A O 1
ATOM 1427 N N . LEU A 1 182 ? 15.997 -4.966 -13.236 1.00 54.16 182 LEU A N 1
ATOM 1428 C CA . LEU A 1 182 ? 17.361 -5.516 -13.087 1.00 54.16 182 LEU A CA 1
ATOM 1429 C C . LEU A 1 182 ? 17.323 -6.790 -13.887 1.00 54.16 182 LEU A C 1
ATOM 1431 O O . LEU A 1 182 ? 16.409 -7.608 -13.720 1.00 54.16 182 LEU A O 1
ATOM 1435 N N . ALA A 1 183 ? 18.277 -6.924 -14.783 1.00 53.06 183 ALA A N 1
ATOM 1436 C CA . ALA A 1 183 ? 18.518 -8.219 -15.322 1.00 53.06 183 ALA A CA 1
ATOM 1437 C C . ALA A 1 183 ? 18.668 -9.177 -14.147 1.00 53.06 183 ALA A C 1
ATOM 1439 O O . ALA A 1 183 ? 19.305 -8.878 -13.135 1.00 53.06 183 ALA A O 1
ATOM 1440 N N . SER A 1 184 ? 17.940 -10.281 -14.208 1.00 53.41 184 SER A N 1
ATOM 1441 C CA . SER A 1 184 ? 18.120 -11.289 -13.184 1.00 53.41 184 SER A CA 1
ATOM 1442 C C . SER A 1 184 ? 19.581 -11.747 -13.231 1.00 53.41 184 SER A C 1
ATOM 1444 O O . SER A 1 184 ? 20.172 -11.789 -14.311 1.00 53.41 184 SER A O 1
ATOM 1446 N N . SER A 1 185 ? 20.155 -12.149 -12.099 1.00 55.62 185 SER A N 1
ATOM 1447 C CA . SER A 1 185 ? 21.485 -12.779 -12.085 1.00 55.62 185 SER A CA 1
ATOM 1448 C C . SER A 1 185 ? 21.570 -13.959 -13.067 1.00 55.62 185 SER A C 1
ATOM 1450 O O . SER A 1 185 ? 22.629 -14.261 -13.606 1.00 55.62 185 SER A O 1
ATOM 1452 N N . ARG A 1 186 ? 20.429 -14.595 -13.360 1.00 57.94 186 ARG A N 1
ATOM 1453 C CA . ARG A 1 186 ? 20.276 -15.598 -14.413 1.00 57.94 186 ARG A CA 1
ATOM 1454 C C . ARG A 1 186 ? 20.410 -15.017 -15.825 1.00 57.94 186 ARG A C 1
ATOM 1456 O O . ARG A 1 186 ? 21.159 -15.574 -16.614 1.00 57.94 186 ARG A O 1
ATOM 1463 N N . THR A 1 187 ? 19.739 -13.911 -16.139 1.00 60.38 187 THR A N 1
ATOM 1464 C CA . THR A 1 187 ? 19.889 -13.188 -17.416 1.00 60.38 187 THR A CA 1
ATOM 1465 C C . THR A 1 187 ? 21.337 -12.738 -17.611 1.00 60.38 187 THR A C 1
ATOM 1467 O O . THR A 1 187 ? 21.904 -12.930 -18.683 1.00 60.38 187 THR A O 1
ATOM 1470 N N . GLU A 1 188 ? 21.972 -12.231 -16.553 1.00 59.91 188 GLU A N 1
ATOM 1471 C CA . GLU A 1 188 ? 23.394 -11.873 -16.549 1.00 59.91 188 GLU A CA 1
ATOM 1472 C C . GLU A 1 188 ? 24.297 -13.093 -16.796 1.00 59.91 188 GLU A C 1
ATOM 1474 O O . GLU A 1 188 ? 25.256 -13.012 -17.558 1.00 59.91 188 GLU A O 1
ATOM 1479 N N . GLN A 1 189 ? 24.005 -14.251 -16.198 1.00 62.75 189 GLN A N 1
ATOM 1480 C CA . GLN A 1 189 ? 24.771 -15.480 -16.436 1.00 62.75 189 GLN A CA 1
ATOM 1481 C C . GLN A 1 189 ? 24.564 -16.046 -17.844 1.00 62.75 189 GLN A C 1
ATOM 1483 O O . GLN A 1 189 ? 25.518 -16.515 -18.466 1.00 62.75 189 GLN A O 1
ATOM 1488 N N . GLU A 1 190 ? 23.334 -16.027 -18.353 1.00 63.56 190 GLU A N 1
ATOM 1489 C CA . GLU A 1 190 ? 22.993 -16.531 -19.684 1.00 63.56 190 GLU A CA 1
ATOM 1490 C C . GLU A 1 190 ? 23.623 -15.663 -20.775 1.00 63.56 190 GLU A C 1
ATOM 1492 O O . GLU A 1 190 ? 24.224 -16.200 -21.705 1.00 63.56 190 GLU A O 1
ATOM 1497 N N . LEU A 1 191 ? 23.596 -14.338 -20.623 1.00 62.69 191 LEU A N 1
ATOM 1498 C CA . LEU A 1 191 ? 24.265 -13.441 -21.558 1.00 62.69 191 LEU A CA 1
ATOM 1499 C C . LEU A 1 191 ? 25.792 -13.496 -21.436 1.00 62.69 191 LEU A C 1
ATOM 1501 O O . LEU A 1 191 ? 26.471 -13.427 -22.456 1.00 62.69 191 LEU A O 1
ATOM 1505 N N . TYR A 1 192 ? 26.347 -13.698 -20.235 1.00 62.69 192 TYR A N 1
ATOM 1506 C CA . TYR A 1 192 ? 27.785 -13.933 -20.065 1.00 62.69 192 TYR A CA 1
ATOM 1507 C C . TYR A 1 192 ? 28.219 -15.207 -20.801 1.00 62.69 192 TYR A C 1
ATOM 1509 O O . TYR A 1 192 ? 29.198 -15.199 -21.547 1.00 62.69 192 TYR A O 1
ATOM 1517 N N . ARG A 1 193 ? 27.452 -16.298 -20.662 1.00 63.28 193 ARG A N 1
ATOM 1518 C CA . ARG A 1 193 ? 27.689 -17.554 -21.391 1.00 63.28 193 ARG A CA 1
ATOM 1519 C C . ARG A 1 193 ? 27.551 -17.375 -22.900 1.00 63.28 193 ARG A C 1
ATOM 1521 O O . ARG A 1 193 ? 28.419 -17.830 -23.637 1.00 63.28 193 ARG A O 1
ATOM 1528 N N . ALA A 1 194 ? 26.491 -16.711 -23.361 1.00 60.03 194 ALA A N 1
ATOM 1529 C CA . ALA A 1 194 ? 26.289 -16.416 -24.779 1.00 60.03 194 ALA A CA 1
ATOM 1530 C C . ALA A 1 194 ? 27.432 -15.557 -25.337 1.00 60.03 194 ALA A C 1
ATOM 1532 O O . ALA A 1 194 ? 27.912 -15.803 -26.444 1.00 60.03 194 ALA A O 1
ATOM 1533 N N . GLY A 1 195 ? 27.913 -14.608 -24.534 1.00 59.94 195 GLY A N 1
ATOM 1534 C CA . GLY A 1 195 ? 29.032 -13.758 -24.874 1.00 59.94 195 GLY A CA 1
ATOM 1535 C C . GLY A 1 195 ? 30.337 -14.543 -25.059 1.00 59.94 195 GLY A C 1
ATOM 1536 O O . GLY A 1 195 ? 30.974 -14.467 -26.111 1.00 59.94 195 GLY A O 1
ATOM 1537 N N . MET A 1 196 ? 30.692 -15.388 -24.094 1.00 60.38 196 MET A N 1
ATOM 1538 C CA . MET A 1 196 ? 31.896 -16.227 -24.174 1.00 60.38 196 MET A CA 1
ATOM 1539 C C . MET A 1 196 ? 31.928 -17.153 -25.406 1.00 60.38 196 MET A C 1
ATOM 1541 O O . MET A 1 196 ? 33.002 -17.590 -25.806 1.00 60.38 196 MET A O 1
ATOM 1545 N N . MET A 1 197 ? 30.777 -17.449 -26.021 1.00 56.31 197 MET A N 1
ATOM 1546 C CA . MET A 1 197 ? 30.672 -18.375 -27.153 1.00 56.31 197 MET A CA 1
ATOM 1547 C C . MET A 1 197 ? 30.656 -17.715 -28.545 1.00 56.31 197 MET A C 1
ATOM 1549 O O . MET A 1 197 ? 30.795 -18.443 -29.527 1.00 56.31 197 MET A O 1
ATOM 1553 N N . ARG A 1 198 ? 30.451 -16.390 -28.687 1.00 54.28 198 ARG A N 1
ATOM 1554 C CA . ARG A 1 198 ? 30.135 -15.773 -30.004 1.00 54.28 198 ARG A CA 1
ATOM 1555 C C . ARG A 1 198 ? 30.829 -14.446 -30.372 1.00 54.28 198 ARG A C 1
ATOM 1557 O O . ARG A 1 198 ? 30.418 -13.831 -31.347 1.00 54.28 198 ARG A O 1
ATOM 1564 N N . GLY A 1 199 ? 31.880 -13.998 -29.680 1.00 57.25 199 GLY A N 1
ATOM 1565 C CA . GLY A 1 199 ? 32.542 -12.720 -30.031 1.00 57.25 199 GLY A CA 1
ATOM 1566 C C . GLY A 1 199 ? 31.705 -11.506 -29.596 1.00 57.25 199 GLY A C 1
ATOM 1567 O O . GLY A 1 199 ? 31.214 -10.718 -30.395 1.00 57.25 199 GLY A O 1
ATOM 1568 N N . SER A 1 200 ? 31.528 -11.409 -28.283 1.00 58.06 200 SER A N 1
ATOM 1569 C CA . SER A 1 200 ? 30.427 -10.819 -27.509 1.00 58.06 200 SER A CA 1
ATOM 1570 C C . SER A 1 200 ? 30.252 -9.319 -27.428 1.00 58.06 200 SER A C 1
ATOM 1572 O O . SER A 1 200 ? 29.278 -8.890 -26.805 1.00 58.06 200 SER A O 1
ATOM 1574 N N . GLN A 1 201 ? 31.162 -8.522 -27.976 1.00 65.44 201 GLN A N 1
ATOM 1575 C CA . GLN A 1 201 ? 31.189 -7.099 -27.652 1.00 65.44 201 GLN A CA 1
ATOM 1576 C C . GLN A 1 201 ? 29.865 -6.406 -28.015 1.00 65.44 201 GLN A C 1
ATOM 1578 O O . GLN A 1 201 ? 29.305 -5.696 -27.193 1.00 65.44 201 GLN A O 1
ATOM 1583 N N . GLN A 1 202 ? 29.285 -6.710 -29.178 1.00 67.06 202 GLN A N 1
ATOM 1584 C CA . GLN A 1 202 ? 28.021 -6.106 -29.628 1.00 67.06 202 GLN A CA 1
ATOM 1585 C C . GLN A 1 202 ? 26.802 -6.537 -28.794 1.00 67.06 202 GLN A C 1
ATOM 1587 O O . GLN A 1 202 ? 25.908 -5.733 -28.541 1.00 67.06 202 GLN A O 1
ATOM 1592 N N . LEU A 1 203 ? 26.755 -7.794 -28.336 1.00 65.06 203 LEU A N 1
ATOM 1593 C CA . LEU A 1 203 ? 25.671 -8.290 -27.477 1.00 65.06 203 LEU A CA 1
ATOM 1594 C C . LEU A 1 203 ? 25.754 -7.656 -26.081 1.00 65.06 203 LEU A C 1
ATOM 1596 O O . LEU A 1 203 ? 24.736 -7.277 -25.503 1.00 65.06 203 LEU A O 1
ATOM 1600 N N . ALA A 1 204 ? 26.973 -7.518 -25.560 1.00 66.06 204 ALA A N 1
ATOM 1601 C CA . ALA A 1 204 ? 27.232 -6.863 -24.289 1.00 66.06 204 ALA A CA 1
ATOM 1602 C C . ALA A 1 204 ? 26.972 -5.353 -24.351 1.00 66.06 204 ALA A C 1
ATOM 1604 O O . ALA A 1 204 ? 26.372 -4.815 -23.426 1.00 66.06 204 ALA A O 1
ATOM 1605 N N . GLU A 1 205 ? 27.351 -4.686 -25.445 1.00 69.19 205 GLU A N 1
ATOM 1606 C CA . GLU A 1 205 ? 27.048 -3.277 -25.721 1.00 69.19 205 GLU A CA 1
AT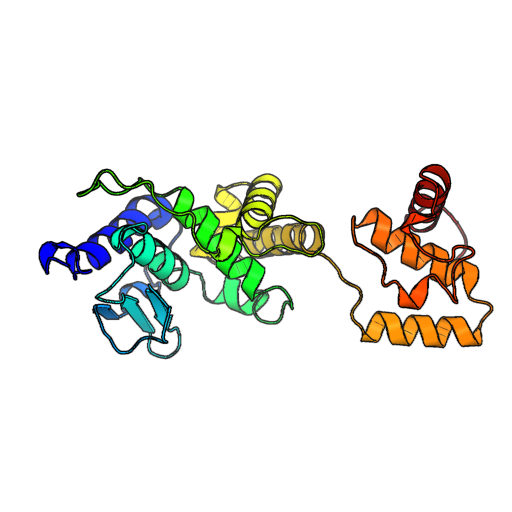OM 1607 C C . GLU A 1 205 ? 25.538 -3.039 -25.841 1.00 69.19 205 GLU A C 1
ATOM 1609 O O . GLU A 1 205 ? 25.029 -2.099 -25.239 1.00 69.19 205 GLU A O 1
ATOM 1614 N N . CYS A 1 206 ? 24.804 -3.918 -26.534 1.00 67.44 206 CYS A N 1
ATOM 1615 C CA . CYS A 1 206 ? 23.346 -3.835 -26.658 1.00 67.44 206 CYS A CA 1
ATOM 1616 C C . CYS A 1 206 ? 22.646 -4.018 -25.303 1.00 67.44 206 CYS A C 1
ATOM 1618 O O . CYS A 1 206 ? 21.774 -3.240 -24.923 1.00 67.44 206 CYS A O 1
ATOM 1620 N N . TYR A 1 207 ? 23.070 -5.006 -24.517 1.00 67.88 207 TYR A N 1
ATOM 1621 C CA . TYR A 1 207 ? 22.526 -5.225 -23.182 1.00 67.88 207 TYR A CA 1
ATOM 1622 C C . TYR A 1 207 ? 22.878 -4.096 -22.202 1.00 67.88 207 TYR A C 1
ATOM 1624 O O . TYR A 1 207 ? 22.020 -3.648 -21.438 1.00 67.88 207 TYR A O 1
ATOM 1632 N N . ALA A 1 208 ? 24.112 -3.586 -22.259 1.00 69.69 208 ALA A N 1
ATOM 1633 C CA . ALA A 1 208 ? 24.521 -2.402 -21.515 1.00 69.69 208 ALA A CA 1
ATOM 1634 C C . ALA A 1 208 ? 23.670 -1.191 -21.909 1.00 69.69 208 ALA A C 1
ATOM 1636 O O . ALA A 1 208 ? 23.118 -0.521 -21.042 1.00 69.69 208 ALA A O 1
ATOM 1637 N N . GLY A 1 209 ? 23.476 -0.972 -23.209 1.00 69.06 209 GLY A N 1
ATOM 1638 C CA . GLY A 1 209 ? 22.590 0.043 -23.764 1.00 69.06 209 GLY A CA 1
ATOM 1639 C C . GLY A 1 209 ? 21.154 -0.066 -23.258 1.00 69.06 209 GLY A C 1
ATOM 1640 O O . GLY A 1 209 ? 20.583 0.936 -22.838 1.00 69.06 209 GLY A O 1
ATOM 1641 N N . ALA A 1 210 ? 20.590 -1.274 -23.211 1.00 66.31 210 ALA A N 1
ATOM 1642 C CA . ALA A 1 210 ? 19.233 -1.517 -22.723 1.00 66.31 210 ALA A CA 1
ATOM 1643 C C . ALA A 1 210 ? 19.083 -1.207 -21.223 1.00 66.31 210 ALA A C 1
ATOM 1645 O O . ALA A 1 210 ? 18.085 -0.615 -20.797 1.00 66.31 210 ALA A O 1
ATOM 1646 N N . LEU A 1 211 ? 20.081 -1.570 -20.411 1.00 65.88 211 LEU A N 1
ATOM 1647 C CA . LEU A 1 211 ? 20.108 -1.243 -18.984 1.00 65.88 211 LEU A CA 1
ATOM 1648 C C . LEU A 1 211 ? 20.269 0.267 -18.757 1.00 65.88 211 LEU A C 1
ATOM 1650 O O . LEU A 1 211 ? 19.559 0.832 -17.925 1.00 65.88 211 LEU A O 1
ATOM 1654 N N . LEU A 1 212 ? 21.101 0.939 -19.557 1.00 67.19 212 LEU A N 1
ATOM 1655 C CA . LEU A 1 212 ? 21.274 2.394 -19.515 1.00 67.19 212 LEU A CA 1
ATOM 1656 C C . LEU A 1 212 ? 20.036 3.156 -19.973 1.00 67.19 212 LEU A C 1
ATOM 1658 O O . LEU A 1 212 ? 19.679 4.155 -19.355 1.00 67.19 212 LEU A O 1
ATOM 1662 N N . ALA A 1 213 ? 19.368 2.705 -21.033 1.00 64.69 213 ALA A N 1
ATOM 1663 C CA . ALA A 1 213 ? 18.097 3.270 -21.484 1.00 64.69 213 ALA A CA 1
ATOM 1664 C C . ALA A 1 213 ? 17.009 3.111 -20.408 1.00 64.69 213 ALA A C 1
ATOM 1666 O O . ALA A 1 213 ? 16.122 3.948 -20.277 1.00 64.69 213 ALA A O 1
ATOM 1667 N N . SER A 1 214 ? 17.128 2.068 -19.582 1.00 58.44 214 SER A N 1
ATOM 1668 C CA . SER A 1 214 ? 16.251 1.815 -18.437 1.00 58.44 214 SER A CA 1
ATOM 1669 C C . SER A 1 214 ? 16.700 2.515 -17.144 1.00 58.44 214 SER A C 1
ATOM 1671 O O . SER A 1 214 ? 16.118 2.257 -16.090 1.00 58.44 214 SER A O 1
ATOM 1673 N N . GLY A 1 215 ? 17.738 3.363 -17.186 1.00 58.88 215 GLY A N 1
ATOM 1674 C CA . GLY A 1 215 ? 18.249 4.098 -16.023 1.00 58.88 215 GLY A CA 1
ATOM 1675 C C . GLY A 1 215 ? 18.854 3.212 -14.930 1.00 58.88 215 GLY A C 1
ATOM 1676 O O . GLY A 1 215 ? 18.827 3.583 -13.757 1.00 58.88 215 GLY A O 1
ATOM 1677 N N . GLN A 1 216 ? 19.348 2.024 -15.284 1.00 60.12 216 GLN A N 1
ATOM 1678 C CA . GLN A 1 216 ? 19.862 1.057 -14.321 1.00 60.12 216 GLN A CA 1
ATOM 1679 C C . GLN A 1 216 ? 21.387 1.037 -14.255 1.00 60.12 216 GLN A C 1
ATOM 1681 O O . GLN A 1 216 ? 22.047 1.137 -15.292 1.00 60.12 216 GLN A O 1
ATOM 1686 N N . PRO A 1 217 ? 21.956 0.851 -13.049 1.00 58.66 217 PRO A N 1
ATOM 1687 C CA . PRO A 1 217 ? 23.384 0.626 -12.906 1.00 58.66 217 PRO A CA 1
ATOM 1688 C C . PRO A 1 217 ? 23.768 -0.734 -13.501 1.00 58.66 217 PRO A C 1
ATOM 1690 O O . PRO A 1 217 ? 23.059 -1.726 -13.332 1.00 58.66 217 PRO A O 1
ATOM 1693 N N . LEU A 1 218 ? 24.914 -0.779 -14.178 1.00 58.34 218 LEU A N 1
ATOM 1694 C CA . LEU A 1 218 ? 25.486 -2.012 -14.714 1.00 58.34 218 LEU A CA 1
ATOM 1695 C C . LEU A 1 218 ? 26.346 -2.718 -13.651 1.00 58.34 218 LEU A C 1
ATOM 1697 O O . LEU A 1 218 ? 27.086 -2.036 -12.938 1.00 58.34 218 LEU A O 1
ATOM 1701 N N . PRO A 1 219 ? 26.310 -4.061 -13.542 1.00 56.69 219 PRO A N 1
ATOM 1702 C CA . PRO A 1 219 ? 27.192 -4.792 -12.632 1.00 56.69 219 PRO A CA 1
ATOM 1703 C C . PRO A 1 219 ? 28.679 -4.584 -12.982 1.00 56.69 219 PRO A C 1
ATOM 1705 O O . PRO A 1 219 ? 29.093 -4.827 -14.116 1.00 56.69 219 PRO A O 1
ATOM 1708 N N . GLU A 1 220 ? 29.514 -4.200 -12.008 1.00 56.38 220 GLU A N 1
ATOM 1709 C CA . GLU A 1 220 ? 30.962 -3.960 -12.209 1.00 56.38 220 GLU A CA 1
ATOM 1710 C C . GLU A 1 220 ? 31.735 -5.183 -12.730 1.00 56.38 220 GLU A C 1
ATOM 1712 O O . GLU A 1 220 ? 32.760 -5.055 -13.399 1.00 56.38 220 GLU A O 1
ATOM 1717 N N . SER A 1 221 ? 31.259 -6.390 -12.428 1.00 55.84 221 SER A N 1
ATOM 1718 C CA . SER A 1 221 ? 31.883 -7.642 -12.869 1.00 55.84 221 SER A CA 1
ATOM 1719 C C . SER A 1 221 ? 31.776 -7.871 -14.382 1.00 55.84 221 SER A C 1
ATOM 1721 O O . SER A 1 221 ? 32.533 -8.667 -14.940 1.00 55.84 221 SER A O 1
ATOM 1723 N N . TRP A 1 222 ? 30.858 -7.168 -15.047 1.00 54.88 222 TRP A N 1
ATOM 1724 C CA . TRP A 1 222 ? 30.555 -7.315 -16.467 1.00 54.88 222 TRP A CA 1
ATOM 1725 C C . TRP A 1 222 ? 31.366 -6.367 -17.362 1.00 54.88 222 TRP A C 1
ATOM 1727 O O . TRP A 1 222 ? 31.791 -6.777 -18.443 1.00 54.88 222 TRP A O 1
ATOM 1737 N N . SER A 1 223 ? 31.646 -5.135 -16.908 1.00 55.47 223 SER A N 1
ATOM 1738 C CA . SER A 1 223 ? 32.393 -4.138 -17.696 1.00 55.47 223 SER A CA 1
ATOM 1739 C C . SER A 1 223 ? 33.792 -4.626 -18.063 1.00 55.47 223 SER A C 1
ATOM 1741 O O . SER A 1 223 ? 34.184 -4.538 -19.220 1.00 55.47 223 SER A O 1
ATOM 1743 N N . ARG A 1 224 ? 34.496 -5.253 -17.112 1.00 55.09 224 ARG A N 1
ATOM 1744 C CA . ARG A 1 224 ? 35.910 -5.642 -17.257 1.00 55.09 224 ARG A CA 1
ATOM 1745 C C . ARG A 1 224 ? 36.199 -6.663 -18.359 1.00 55.09 224 ARG A C 1
ATOM 1747 O O . ARG A 1 224 ? 37.336 -6.733 -18.808 1.00 55.09 224 ARG A O 1
ATOM 1754 N N . ASN A 1 225 ? 35.213 -7.468 -18.756 1.00 56.16 225 ASN A N 1
ATOM 1755 C CA . ASN A 1 225 ? 35.431 -8.608 -19.658 1.00 56.16 225 ASN A CA 1
ATOM 1756 C C . ASN A 1 225 ? 34.694 -8.494 -20.998 1.00 56.16 225 ASN A C 1
ATOM 1758 O O . ASN A 1 225 ? 35.024 -9.226 -21.926 1.00 56.16 225 ASN A O 1
ATOM 1762 N N . MET A 1 226 ? 33.667 -7.647 -21.085 1.00 58.50 226 MET A N 1
ATOM 1763 C CA . MET A 1 226 ? 32.712 -7.663 -22.201 1.00 58.50 226 MET A CA 1
ATOM 1764 C C . MET A 1 226 ? 32.518 -6.294 -22.865 1.00 58.50 226 MET A C 1
ATOM 1766 O O . MET A 1 226 ? 31.954 -6.229 -23.954 1.00 58.50 226 MET A O 1
ATOM 1770 N N . LEU A 1 227 ? 32.989 -5.212 -22.238 1.00 61.91 227 LEU A N 1
ATOM 1771 C CA . LEU A 1 227 ? 32.951 -3.855 -22.780 1.00 61.91 227 LEU A CA 1
ATOM 1772 C C . LEU A 1 227 ? 34.382 -3.302 -22.886 1.00 61.91 227 LEU A C 1
ATOM 1774 O O . LEU A 1 227 ? 35.241 -3.681 -22.091 1.00 61.91 227 LEU A O 1
ATOM 1778 N N . PRO A 1 228 ? 34.662 -2.363 -23.807 1.00 61.72 228 PRO A N 1
ATOM 1779 C CA . PRO A 1 228 ? 35.972 -1.719 -23.923 1.00 61.72 228 PRO A CA 1
ATOM 1780 C C . PRO A 1 228 ? 36.209 -0.654 -22.827 1.00 61.72 228 PRO A C 1
ATOM 1782 O O . PRO A 1 228 ? 36.834 0.372 -23.081 1.00 61.72 228 PRO A O 1
ATOM 1785 N N . VAL A 1 229 ? 35.680 -0.862 -21.615 1.00 57.91 229 VAL A N 1
ATOM 1786 C CA . VAL A 1 229 ? 35.817 0.040 -20.462 1.00 57.91 229 VAL A CA 1
ATOM 1787 C C . VAL A 1 229 ? 36.042 -0.762 -19.182 1.00 57.91 229 VAL A C 1
ATOM 1789 O O . VAL A 1 229 ? 35.408 -1.790 -18.955 1.00 57.91 229 VAL A O 1
ATOM 1792 N N . PHE A 1 230 ? 36.946 -0.289 -18.323 1.00 54.38 230 PHE A N 1
ATOM 1793 C CA . PHE A 1 230 ? 37.302 -0.989 -17.085 1.00 54.38 230 PHE A CA 1
ATOM 1794 C C . PHE A 1 230 ? 36.176 -0.901 -16.045 1.00 54.38 230 PHE A C 1
ATOM 1796 O O . PHE A 1 230 ? 35.782 -1.908 -15.448 1.00 54.38 230 PHE A O 1
ATOM 1803 N N . SER A 1 231 ? 35.591 0.287 -15.892 1.00 53.66 231 SER A N 1
ATOM 1804 C CA . SER A 1 231 ? 34.381 0.536 -15.114 1.00 53.66 231 SER A CA 1
ATOM 1805 C C . SER A 1 231 ? 33.406 1.421 -15.894 1.00 53.66 231 SER A C 1
ATOM 1807 O O . SER A 1 231 ? 33.802 2.170 -16.785 1.00 53.66 231 SER A O 1
ATOM 1809 N N . PHE A 1 232 ? 32.113 1.350 -15.574 1.00 58.94 232 PHE A N 1
ATOM 1810 C CA . PHE A 1 232 ? 31.114 2.195 -16.235 1.00 58.94 232 PHE A CA 1
ATOM 1811 C C . PHE A 1 232 ? 31.277 3.685 -15.891 1.00 58.94 232 PHE A C 1
ATOM 1813 O O . PHE A 1 232 ? 30.974 4.538 -16.719 1.00 58.94 232 PHE A O 1
ATOM 1820 N N . SER A 1 233 ? 31.819 4.007 -14.712 1.00 58.31 233 SER A N 1
ATOM 1821 C CA . SER A 1 233 ? 32.205 5.377 -14.342 1.00 58.31 233 SER A CA 1
ATOM 1822 C C . SER A 1 233 ? 33.239 6.000 -15.283 1.00 58.31 233 SER A C 1
ATOM 1824 O O . SER A 1 233 ? 33.353 7.221 -15.319 1.00 58.31 233 SER A O 1
ATOM 1826 N N . ASP A 1 234 ? 33.946 5.182 -16.068 1.00 62.94 234 ASP A N 1
ATOM 1827 C CA . ASP A 1 234 ? 34.907 5.647 -17.069 1.00 62.94 234 ASP A CA 1
ATOM 1828 C C . ASP A 1 234 ? 34.254 5.914 -18.438 1.00 62.94 234 ASP A C 1
ATOM 1830 O O . ASP A 1 234 ? 34.901 6.459 -19.337 1.00 62.94 234 ASP A O 1
ATOM 1834 N N . MET A 1 235 ? 32.982 5.528 -18.627 1.00 66.31 235 MET A N 1
ATOM 1835 C CA . MET A 1 235 ? 32.281 5.697 -19.897 1.00 66.31 235 MET A CA 1
ATOM 1836 C C . MET A 1 235 ? 31.903 7.164 -20.104 1.00 66.31 235 MET A C 1
ATOM 1838 O O . MET A 1 235 ? 31.162 7.760 -19.322 1.00 66.31 235 MET A O 1
ATOM 1842 N N . GLN A 1 236 ? 32.382 7.747 -21.201 1.00 71.88 236 GLN A N 1
ATOM 1843 C CA . GLN A 1 236 ? 32.039 9.119 -21.554 1.00 71.88 236 GLN A CA 1
ATOM 1844 C C . GLN A 1 236 ? 30.545 9.225 -21.916 1.00 71.88 236 GLN A C 1
ATOM 1846 O O . GLN A 1 236 ? 29.991 8.288 -22.502 1.00 71.88 236 GLN A O 1
ATOM 1851 N N . PRO A 1 237 ? 29.877 10.364 -21.651 1.00 70.00 237 PRO A N 1
ATOM 1852 C CA . PRO A 1 237 ? 28.453 10.548 -21.952 1.00 70.00 237 PRO A CA 1
ATOM 1853 C C . PRO A 1 237 ? 28.066 10.207 -23.401 1.00 70.00 237 PRO A C 1
ATOM 1855 O O . PRO A 1 237 ? 26.998 9.653 -23.658 1.00 70.00 237 PRO A O 1
ATOM 1858 N N . GLU A 1 238 ? 28.954 10.483 -24.357 1.00 70.88 238 GLU A N 1
ATOM 1859 C CA . GLU A 1 238 ? 28.758 10.165 -25.776 1.00 70.88 238 GLU A CA 1
ATOM 1860 C C . GLU A 1 238 ? 28.763 8.654 -26.058 1.00 70.88 238 GLU A C 1
ATOM 1862 O O . GLU A 1 238 ? 27.983 8.167 -26.878 1.00 70.88 238 GLU A O 1
ATOM 1867 N N . GLN A 1 239 ? 29.599 7.894 -25.346 1.00 67.81 239 GLN A N 1
ATOM 1868 C CA . GLN A 1 239 ? 29.669 6.436 -25.454 1.00 67.81 239 GLN A CA 1
ATOM 1869 C C . GLN A 1 239 ? 28.418 5.784 -24.853 1.00 67.81 239 GLN A C 1
ATOM 1871 O O . GLN A 1 239 ? 27.843 4.886 -25.469 1.00 67.81 239 GLN A O 1
ATOM 1876 N N . ALA A 1 240 ? 27.942 6.294 -23.711 1.00 66.69 240 ALA A N 1
ATOM 1877 C CA . ALA A 1 240 ? 26.700 5.839 -23.087 1.00 66.69 240 ALA A CA 1
ATOM 1878 C C . ALA A 1 240 ? 25.488 6.076 -24.003 1.00 66.69 240 ALA A C 1
ATOM 1880 O O . ALA A 1 240 ? 24.672 5.177 -24.203 1.00 66.69 240 ALA A O 1
ATOM 1881 N N . LYS A 1 241 ? 25.416 7.255 -24.636 1.00 70.00 241 LYS A N 1
ATOM 1882 C CA . LYS A 1 241 ? 24.360 7.592 -25.599 1.00 70.00 241 LYS A CA 1
ATOM 1883 C C . LYS A 1 241 ? 24.396 6.696 -26.841 1.00 70.00 241 LYS A C 1
ATOM 1885 O O . LYS A 1 241 ? 23.350 6.282 -27.332 1.00 70.00 241 LYS A O 1
ATOM 1890 N N . LYS A 1 242 ? 25.588 6.358 -27.341 1.00 71.75 242 LYS A N 1
ATOM 1891 C CA . LYS A 1 242 ? 25.748 5.440 -28.479 1.00 71.75 242 LYS A CA 1
ATOM 1892 C C . LYS A 1 242 ? 25.272 4.022 -28.146 1.00 71.75 242 LYS A C 1
ATOM 1894 O O . LYS A 1 242 ? 24.570 3.427 -28.959 1.00 71.75 242 LYS A O 1
ATOM 1899 N N . ALA A 1 243 ? 25.603 3.515 -26.958 1.00 67.00 243 ALA A N 1
ATOM 1900 C CA . ALA A 1 243 ? 25.138 2.208 -26.496 1.00 67.00 243 ALA A CA 1
ATOM 1901 C C . ALA A 1 243 ? 23.608 2.174 -26.332 1.00 67.00 243 ALA A C 1
ATOM 1903 O O . ALA A 1 243 ? 22.967 1.225 -26.774 1.00 67.00 243 ALA A O 1
ATOM 1904 N N . GLN A 1 244 ? 23.009 3.231 -25.766 1.00 66.94 244 GLN A N 1
ATOM 1905 C CA . GLN A 1 244 ? 21.549 3.368 -25.663 1.00 66.94 244 GLN A CA 1
ATOM 1906 C C . GLN A 1 244 ? 20.868 3.300 -27.037 1.00 66.94 244 GLN A C 1
ATOM 1908 O O . GLN A 1 244 ? 19.947 2.511 -27.216 1.00 66.94 244 GLN A O 1
ATOM 1913 N N . LEU A 1 245 ? 21.368 4.056 -28.021 1.00 69.88 245 LEU A N 1
ATOM 1914 C CA . LEU A 1 245 ? 20.814 4.075 -29.381 1.00 69.88 245 LEU A CA 1
ATOM 1915 C C . LEU A 1 245 ? 20.920 2.716 -30.086 1.00 69.88 245 LEU A C 1
ATOM 1917 O O . LEU A 1 245 ? 20.017 2.337 -30.821 1.00 69.88 245 LEU A O 1
ATOM 1921 N N . GLN A 1 246 ? 21.992 1.955 -29.856 1.00 64.25 246 GLN A N 1
ATOM 1922 C CA . GLN A 1 246 ? 22.142 0.605 -30.417 1.00 64.25 246 GLN A CA 1
ATOM 1923 C C . GLN A 1 246 ? 21.147 -0.412 -29.835 1.00 64.25 246 GLN A C 1
ATOM 1925 O O . GLN A 1 246 ? 20.888 -1.430 -30.476 1.00 64.25 246 GLN A O 1
ATOM 1930 N N . ALA A 1 247 ? 20.602 -0.146 -28.646 1.00 61.22 247 ALA A N 1
ATOM 1931 C CA . ALA A 1 247 ? 19.644 -1.008 -27.962 1.00 61.22 247 ALA A CA 1
ATOM 1932 C C . ALA A 1 247 ? 18.173 -0.667 -28.270 1.00 61.22 247 ALA A C 1
ATOM 1934 O O . ALA A 1 247 ? 17.275 -1.413 -27.873 1.00 61.22 247 ALA A O 1
ATOM 1935 N N . GLU A 1 248 ? 17.900 0.446 -28.960 1.00 61.28 248 GLU A N 1
ATOM 1936 C CA . GLU A 1 248 ? 16.539 0.821 -29.344 1.00 61.28 248 GLU A CA 1
ATOM 1937 C C . GLU A 1 248 ? 16.018 -0.074 -30.488 1.00 61.28 248 GLU A C 1
ATOM 1939 O O . GLU A 1 248 ? 16.733 -0.309 -31.472 1.00 61.28 248 GLU A O 1
ATOM 1944 N N . PRO A 1 249 ? 14.763 -0.564 -30.411 1.00 48.03 249 PRO A N 1
ATOM 1945 C CA . PRO A 1 249 ? 14.141 -1.355 -31.468 1.00 48.03 249 PRO A CA 1
ATOM 1946 C C . PRO A 1 249 ? 13.844 -0.455 -32.677 1.00 48.03 249 PRO A C 1
ATOM 1948 O O . PRO A 1 249 ? 12.750 0.075 -32.839 1.00 48.03 249 PRO A O 1
ATOM 1951 N N . GLY A 1 250 ? 14.863 -0.242 -33.505 1.00 44.53 250 GLY A N 1
ATOM 1952 C CA . GLY A 1 250 ? 14.802 0.619 -34.684 1.00 44.53 250 GLY A CA 1
ATOM 1953 C C . GLY A 1 250 ? 16.163 1.009 -35.264 1.00 44.53 250 GLY A C 1
ATOM 1954 O O . GLY A 1 250 ? 16.216 1.448 -36.408 1.00 44.53 250 GLY A O 1
ATOM 1955 N N . ALA A 1 251 ? 17.268 0.822 -34.533 1.00 40.34 251 ALA A N 1
ATOM 1956 C CA . ALA A 1 251 ? 18.574 1.312 -34.980 1.00 40.34 251 ALA A CA 1
ATOM 1957 C C . ALA A 1 251 ? 19.360 0.366 -35.904 1.00 40.34 251 ALA A C 1
ATOM 1959 O O . ALA A 1 251 ? 20.330 0.809 -36.506 1.00 40.34 251 ALA A O 1
ATOM 1960 N N . ASN A 1 252 ? 18.961 -0.900 -36.071 1.00 37.62 252 ASN A N 1
ATOM 1961 C CA . ASN A 1 252 ? 19.601 -1.803 -37.032 1.00 37.62 252 ASN A CA 1
ATOM 1962 C C . ASN A 1 252 ? 18.581 -2.760 -37.651 1.00 37.62 252 ASN A C 1
ATOM 1964 O O . ASN A 1 252 ? 18.131 -3.714 -37.022 1.00 37.62 252 ASN A O 1
ATOM 1968 N N . GLY A 1 253 ? 18.249 -2.521 -38.919 1.00 31.27 253 GLY A N 1
ATOM 1969 C CA . GLY A 1 253 ? 17.515 -3.458 -39.762 1.00 31.27 253 GLY A CA 1
ATOM 1970 C C . GLY A 1 253 ? 18.354 -4.679 -40.130 1.00 31.27 253 GLY A C 1
ATOM 1971 O O . GLY A 1 253 ? 18.695 -4.839 -41.294 1.00 31.27 253 GLY A O 1
ATOM 1972 N N . HIS A 1 254 ? 18.693 -5.527 -39.160 1.00 28.53 254 HIS A N 1
ATOM 1973 C CA . HIS A 1 254 ? 19.129 -6.900 -39.402 1.00 28.53 254 HIS A CA 1
ATOM 1974 C C . HIS A 1 254 ? 18.511 -7.817 -38.348 1.00 28.53 254 HIS A C 1
ATOM 1976 O O . HIS A 1 254 ? 18.764 -7.682 -37.154 1.00 28.53 254 HIS A O 1
ATOM 1982 N N . HIS A 1 255 ? 17.678 -8.735 -38.838 1.00 31.23 255 HIS A N 1
ATOM 1983 C CA . HIS A 1 255 ? 17.107 -9.844 -38.091 1.00 31.23 255 HIS A CA 1
ATOM 1984 C C . HIS A 1 255 ? 18.188 -10.636 -37.347 1.00 31.23 255 HIS A C 1
ATOM 1986 O O . HIS A 1 255 ? 19.145 -11.102 -37.969 1.00 31.23 255 HIS A O 1
ATOM 1992 N N . ILE A 1 256 ? 17.964 -10.856 -36.051 1.00 32.09 256 ILE A N 1
ATOM 1993 C CA . ILE A 1 256 ? 18.343 -12.083 -35.341 1.00 32.09 256 ILE A CA 1
ATOM 1994 C C . ILE A 1 256 ? 17.125 -12.520 -34.534 1.00 32.09 256 ILE A C 1
ATOM 1996 O O . ILE A 1 256 ? 16.542 -11.646 -33.855 1.00 32.09 256 ILE A O 1
#

Foldseek 3Di:
DDLVQFDDVVLLVLLLVLLCVVQVVLADPPQCLVVAAEDEDPPDDPPDQWDQDPVNSYTYGHRDDDLLAHRSLNSNLRSLVSLFDPLLCVVCVPPPCSVLQSSLLSLLVSVPTPDDDHPDPRHRDRDCQQVDAAQLRHRSVRLNVQLCVQLPPVLCSNVGRNVDPVSSVSSVVSSPLSHQPPQDVVNVVVLVVVLVVDVAQLVLLLVLLVNVLSSGADDQVSCCPRYPDNGPVPQDPVSSVVSVLSNDPPNDPDDD

Sequence (256 aa):
MSLKHRSSQNDLDQGNRTVLERYGAYIPKDSNCFKAKADVTHDIPPGVAGQWNVKTRQVKLNPNIALESHPAEVAGHEFIHCYTHPEFRGRHIDHRHWKALNEGLTTHLTEKLPTPKRLLPIPLAKDPYHGFKLATGDSWPAAAKRIEGAVGEDTLLKAFFGGDDDAISEVAKAATQIYPRLASSRTEQELYRAGMMRGSQQLAECYAGALLASGQPLPESWSRNMLPVFSFSDMQPEQAKKAQLQAEPGANGHHI

Organism: NCBI:txid86176

Secondary structure (DSSP, 8-state):
--GGGS--HHHHHHHHHHHHHHHGGGS-TT-GGGG-EEEE-S-S-TT-SEEEETTTTEEEE-SS--TTS-HHHHHHHHHHHHHS-HHHHHHHTTSTTHHHHHHHHHHHHHTTSPPPPPSS---PPPPGGGT-B-TTS-BHHHHHHHHHHHH-HHHHHIIIII--HHHHHHHHHHHHHHS--PPPHHHHHHHHHHHHHHTTHHHHHHHHHHHHHTTPPPPHHHHHHHSS-SSGGG--HHHHHHHHHHHSTTS-----

Radius of gyration: 22.67 Å; chains: 1; bounding box: 56×38×70 Å